Protein AF-A0A9P5J2T8-F1 (afdb_monomer_lite)

Foldseek 3Di:
DLCCLQPVLCVPPHPDHWFKAFPVPRATDDDDPDPVSNVQVSVQSSPQFQQFGLEPGITIPRRDPVLVVQLVVQNPDDLQRLLVVLVVVLVVLQQVLLVLLVVLLPLDWQLADLLGLVPRDDPVSSLVNLVSVVVNVVSLVQSVLSVCCNPCCNPVVSGGRSSRGDQFDPLLPDLALCCNVPPGHRRRCLSVLLSVLSVVQPPPPQDDPPPPPPPDDDDDDDDDDDPPRPPDDPPRPPPRPPVSVLSSQQSSLVVVLLVVLVVLLVQDFDPSRDHPDNDSDLPLSVQLSNCSSVLRVVLVVQCVPVDPPDPVNSVVNSVSSVVSNSVSSSSVVSSCVRSCVSHLLDPSDCFRPVCCVVQVGGRSRDDRPVVD

Structure (mmCIF, N/CA/C/O backbone):
data_AF-A0A9P5J2T8-F1
#
_entry.id   AF-A0A9P5J2T8-F1
#
loop_
_atom_site.group_PDB
_atom_site.id
_atom_site.type_symbol
_atom_site.label_atom_id
_atom_site.label_alt_id
_atom_site.label_comp_id
_atom_site.label_asym_id
_atom_site.label_entity_id
_atom_site.label_seq_id
_atom_site.pdbx_PDB_ins_code
_atom_site.Cartn_x
_atom_site.Cartn_y
_atom_site.Cartn_z
_atom_site.occupancy
_atom_site.B_iso_or_equiv
_atom_site.auth_seq_id
_atom_site.auth_comp_id
_atom_site.auth_asym_id
_atom_site.auth_atom_id
_atom_site.pdbx_PDB_model_num
ATOM 1 N N . MET A 1 1 ? -2.948 9.789 -12.455 1.00 76.44 1 MET A N 1
ATOM 2 C CA . MET A 1 1 ? -1.556 9.834 -11.940 1.00 76.44 1 MET A CA 1
ATOM 3 C C . MET A 1 1 ? -0.554 9.205 -12.901 1.00 76.44 1 MET A C 1
ATOM 5 O O . MET A 1 1 ? 0.308 9.929 -13.369 1.00 76.44 1 MET A O 1
ATOM 9 N N . ARG A 1 2 ? -0.666 7.916 -13.261 1.00 79.19 2 ARG A N 1
ATOM 10 C CA . ARG A 1 2 ? 0.282 7.257 -14.189 1.00 79.19 2 ARG A CA 1
ATOM 11 C C . ARG A 1 2 ? 0.385 7.918 -15.566 1.00 79.19 2 ARG A C 1
ATOM 13 O O . ARG A 1 2 ? 1.485 8.107 -16.058 1.00 79.19 2 ARG A O 1
ATOM 20 N N . THR A 1 3 ? -0.734 8.353 -16.140 1.00 78.94 3 THR A N 1
ATOM 21 C CA . THR A 1 3 ? -0.737 9.093 -17.413 1.00 78.94 3 THR A CA 1
ATOM 22 C C . THR A 1 3 ? 0.041 10.408 -17.324 1.00 78.94 3 THR A C 1
ATOM 24 O O . THR A 1 3 ? 0.785 10.740 -18.240 1.00 78.94 3 THR A O 1
ATOM 27 N N . ILE A 1 4 ? -0.085 11.129 -16.203 1.00 76.06 4 ILE A N 1
ATOM 28 C CA . ILE A 1 4 ? 0.647 12.381 -15.949 1.00 76.06 4 ILE A CA 1
ATOM 29 C C . ILE A 1 4 ? 2.146 12.086 -15.828 1.00 76.06 4 ILE A C 1
ATOM 31 O O . ILE A 1 4 ? 2.956 12.762 -16.451 1.00 76.06 4 ILE A O 1
ATOM 35 N N . ASP A 1 5 ? 2.500 11.042 -15.078 1.00 77.25 5 ASP A N 1
ATOM 36 C CA . ASP A 1 5 ? 3.880 10.593 -14.880 1.00 77.25 5 ASP A CA 1
ATOM 37 C C . ASP A 1 5 ? 4.572 10.183 -16.195 1.00 77.25 5 ASP A C 1
ATOM 39 O O . ASP A 1 5 ? 5.661 10.662 -16.505 1.00 77.25 5 ASP A O 1
ATOM 43 N N . ALA A 1 6 ? 3.917 9.330 -16.986 1.00 77.56 6 ALA A N 1
ATOM 44 C CA . ALA A 1 6 ? 4.476 8.773 -18.217 1.00 77.56 6 ALA A CA 1
ATOM 45 C C . ALA A 1 6 ? 4.446 9.741 -19.412 1.00 77.56 6 ALA A C 1
ATOM 47 O O . ALA A 1 6 ? 5.184 9.530 -20.370 1.00 77.56 6 ALA A O 1
ATOM 48 N N . SER A 1 7 ? 3.591 10.769 -19.375 1.00 77.44 7 SER A N 1
ATOM 49 C CA . SER A 1 7 ? 3.416 11.697 -20.501 1.00 77.44 7 SER A CA 1
ATOM 50 C C . SER A 1 7 ? 3.916 13.093 -20.149 1.00 77.44 7 SER A C 1
ATOM 52 O O . SER A 1 7 ? 4.888 13.566 -20.720 1.00 77.44 7 SER A O 1
ATOM 54 N N . PHE A 1 8 ? 3.281 13.757 -19.183 1.00 76.69 8 PHE A N 1
ATOM 55 C CA . PHE A 1 8 ? 3.529 15.173 -18.918 1.00 76.69 8 PHE A CA 1
ATOM 56 C C . PHE A 1 8 ? 4.887 15.414 -18.256 1.00 76.69 8 PHE A C 1
ATOM 58 O O . PHE A 1 8 ? 5.653 16.254 -18.717 1.00 76.69 8 PHE A O 1
ATOM 65 N N . VAL A 1 9 ? 5.217 14.656 -17.205 1.00 74.12 9 VAL A N 1
ATOM 66 C CA . VAL A 1 9 ? 6.496 14.848 -16.501 1.00 74.12 9 VAL A CA 1
ATOM 67 C C . VAL A 1 9 ? 7.671 14.522 -17.415 1.00 74.12 9 VAL A C 1
ATOM 69 O O . VAL A 1 9 ? 8.647 15.260 -17.428 1.00 74.12 9 VAL A O 1
ATOM 72 N N . THR A 1 10 ? 7.568 13.462 -18.218 1.00 75.56 10 THR A N 1
ATOM 73 C CA . THR A 1 10 ? 8.608 13.131 -19.199 1.00 75.56 10 THR A CA 1
ATOM 74 C C . THR A 1 10 ? 8.782 14.230 -20.247 1.00 75.56 10 THR A C 1
ATOM 76 O O . THR A 1 10 ? 9.911 14.504 -20.618 1.00 75.56 10 THR A O 1
ATOM 79 N N . LEU A 1 11 ? 7.714 14.910 -20.678 1.00 73.88 11 LEU A N 1
ATOM 80 C CA . LEU A 1 11 ? 7.823 16.016 -21.640 1.00 73.88 11 LEU A CA 1
ATOM 81 C C . LEU A 1 11 ? 8.456 17.285 -21.052 1.00 73.88 11 LEU A C 1
ATOM 83 O O . LEU A 1 11 ? 9.114 18.022 -21.777 1.00 73.88 11 LEU A O 1
ATOM 87 N N . VAL A 1 12 ? 8.221 17.569 -19.769 1.00 77.31 12 VAL A N 1
ATOM 88 C CA . VAL A 1 12 ? 8.623 18.844 -19.145 1.00 77.31 12 VAL A CA 1
ATOM 89 C C . VAL A 1 12 ? 9.949 18.741 -18.389 1.00 77.31 12 VAL A C 1
ATOM 91 O O . VAL A 1 12 ? 10.668 19.730 -18.284 1.00 77.31 12 VAL A O 1
ATOM 94 N N . ALA A 1 13 ? 10.270 17.571 -17.833 1.00 76.81 13 ALA A N 1
ATOM 95 C CA . ALA A 1 13 ? 11.376 17.407 -16.891 1.00 76.81 13 ALA A CA 1
ATOM 96 C C . ALA A 1 13 ? 12.500 16.478 -17.379 1.00 76.81 13 ALA A C 1
ATOM 98 O O . ALA A 1 13 ? 13.503 16.349 -16.677 1.00 76.81 13 ALA A O 1
ATOM 99 N N . GLU A 1 14 ? 12.355 15.808 -18.529 1.00 78.81 14 GLU A N 1
ATOM 100 C CA . GLU A 1 14 ? 13.352 14.852 -19.020 1.00 78.81 14 GLU A CA 1
ATOM 101 C C . GLU A 1 14 ? 13.681 15.038 -20.501 1.00 78.81 14 GLU A C 1
ATOM 103 O O . GLU A 1 14 ? 12.803 15.068 -21.354 1.00 78.81 14 GLU A O 1
ATOM 108 N N . ASP A 1 15 ? 14.977 15.057 -20.815 1.00 82.19 15 ASP A N 1
ATOM 109 C CA . ASP A 1 15 ? 15.457 15.159 -22.200 1.00 82.19 15 ASP A CA 1
ATOM 110 C C . ASP A 1 15 ? 15.392 13.818 -22.953 1.00 82.19 15 ASP A C 1
ATOM 112 O O . ASP A 1 15 ? 15.533 13.763 -24.175 1.00 82.19 15 ASP A O 1
ATOM 116 N N . VAL A 1 16 ? 15.237 12.703 -22.228 1.00 84.44 16 VAL A N 1
ATOM 117 C CA . VAL A 1 16 ? 15.304 11.348 -22.786 1.00 84.44 16 VAL A CA 1
ATOM 118 C C . VAL A 1 16 ? 14.171 10.498 -22.212 1.00 84.44 16 VAL A C 1
ATOM 120 O O . VAL A 1 16 ? 14.024 10.445 -20.989 1.00 84.44 16 VAL A O 1
ATOM 123 N N . PRO A 1 17 ? 13.387 9.794 -23.054 1.00 89.06 17 PRO A N 1
ATOM 124 C CA . PRO A 1 17 ? 12.368 8.881 -22.558 1.00 89.06 17 PRO A CA 1
ATOM 125 C C . PRO A 1 17 ? 13.016 7.707 -21.807 1.00 89.06 17 PRO A C 1
ATOM 127 O O . PRO A 1 17 ? 14.144 7.324 -22.141 1.00 89.06 17 PRO A O 1
ATOM 130 N N . PRO A 1 18 ? 12.301 7.089 -20.848 1.00 93.00 18 PRO A N 1
ATOM 131 C CA . PRO A 1 18 ? 12.752 5.860 -20.203 1.00 93.00 18 PRO A CA 1
ATOM 132 C C . PRO A 1 18 ? 13.166 4.793 -21.217 1.00 93.00 18 PRO A C 1
ATOM 134 O O . PRO A 1 18 ? 12.649 4.752 -22.327 1.00 93.00 18 PRO A O 1
ATOM 137 N N . ARG A 1 19 ? 14.097 3.907 -20.873 1.00 95.56 19 ARG A N 1
ATOM 138 C CA . ARG A 1 19 ? 14.532 2.849 -21.796 1.00 95.56 19 ARG A CA 1
ATOM 139 C C . ARG A 1 19 ? 14.423 1.476 -21.174 1.00 95.56 19 ARG A C 1
ATOM 141 O O . ARG A 1 19 ? 14.513 1.303 -19.959 1.00 95.56 19 ARG A O 1
ATOM 148 N N . TYR A 1 20 ? 14.257 0.478 -22.034 1.00 97.50 20 TYR A N 1
ATOM 149 C CA . TYR A 1 20 ? 14.403 -0.903 -21.615 1.00 97.50 20 TYR A CA 1
ATOM 150 C C . TYR A 1 20 ? 15.874 -1.259 -21.403 1.00 97.50 20 TYR A C 1
ATOM 152 O O . TYR A 1 20 ? 16.748 -0.825 -22.149 1.00 97.50 20 TYR A O 1
ATOM 160 N N . VAL A 1 21 ? 16.123 -2.110 -20.415 1.00 97.00 21 VAL A N 1
ATOM 161 C CA . VAL A 1 21 ? 17.409 -2.734 -20.112 1.00 97.00 21 VAL A CA 1
ATOM 162 C C . VAL A 1 21 ? 17.221 -4.243 -20.157 1.00 97.00 21 VAL A C 1
ATOM 164 O O . VAL A 1 21 ? 16.340 -4.781 -19.480 1.00 97.00 21 VAL A O 1
ATOM 167 N N . SER A 1 22 ? 18.048 -4.920 -20.950 1.00 96.06 22 SER A N 1
ATOM 168 C CA . SER A 1 22 ? 18.092 -6.379 -21.053 1.00 96.06 22 SER A CA 1
ATOM 169 C C . SER A 1 22 ? 18.393 -7.004 -19.694 1.00 96.06 22 SER A C 1
ATOM 171 O O . SER A 1 22 ? 19.336 -6.607 -19.013 1.00 96.06 22 SER A O 1
ATOM 173 N N . LEU A 1 23 ? 17.624 -8.010 -19.281 1.00 92.06 23 LEU A N 1
ATOM 174 C CA . LEU A 1 23 ? 17.927 -8.762 -18.061 1.00 92.06 23 LEU A CA 1
ATOM 175 C C . LEU A 1 23 ? 19.118 -9.710 -18.233 1.00 92.06 23 LEU A C 1
ATOM 177 O O . LEU A 1 23 ? 19.728 -10.073 -17.229 1.00 92.06 23 LEU A O 1
ATOM 181 N N . ALA A 1 24 ? 19.430 -10.107 -19.470 1.00 92.75 24 ALA A N 1
ATOM 182 C CA . ALA A 1 24 ? 20.525 -11.024 -19.774 1.00 92.75 24 ALA A CA 1
ATOM 183 C C . ALA A 1 24 ? 21.873 -10.299 -19.868 1.00 92.75 24 ALA A C 1
ATOM 185 O O . ALA A 1 24 ? 22.842 -10.731 -19.251 1.00 92.75 24 ALA A O 1
ATOM 186 N N . THR A 1 25 ? 21.925 -9.190 -20.610 1.00 95.69 25 THR A N 1
ATOM 187 C CA . THR A 1 25 ? 23.176 -8.456 -20.876 1.00 95.69 25 THR A CA 1
ATOM 188 C C . THR A 1 25 ? 23.342 -7.220 -19.998 1.00 95.69 25 THR A C 1
ATOM 190 O O . THR A 1 25 ? 24.437 -6.683 -19.892 1.00 95.69 25 THR A O 1
ATOM 193 N N . ASN A 1 26 ? 22.271 -6.768 -19.333 1.00 94.56 26 ASN A N 1
ATOM 194 C CA . ASN A 1 26 ? 22.224 -5.500 -18.600 1.00 94.56 26 ASN A CA 1
ATOM 195 C C . ASN A 1 26 ? 22.518 -4.262 -19.472 1.00 94.56 26 ASN A C 1
ATOM 197 O O . ASN A 1 26 ? 22.818 -3.186 -18.956 1.00 94.56 26 ASN A O 1
ATOM 201 N N . GLU A 1 27 ? 22.383 -4.400 -20.790 1.00 96.56 27 GLU A N 1
ATOM 202 C CA . GLU A 1 27 ? 22.542 -3.320 -21.758 1.00 96.56 27 GLU A CA 1
ATOM 203 C C . GLU A 1 27 ? 21.200 -2.660 -22.076 1.00 96.56 27 GLU A C 1
ATOM 205 O O . GLU A 1 27 ? 20.131 -3.273 -21.972 1.00 96.56 27 GLU A O 1
ATOM 210 N N . VAL A 1 28 ? 21.260 -1.396 -22.490 1.00 96.62 28 VAL A N 1
ATOM 211 C CA . VAL A 1 28 ? 20.090 -0.635 -22.933 1.00 96.62 28 VAL A CA 1
ATOM 212 C C . VAL A 1 28 ? 19.631 -1.154 -24.293 1.00 96.62 28 VAL A C 1
ATOM 214 O O . VAL A 1 28 ? 20.408 -1.189 -25.244 1.00 96.62 28 VAL A O 1
ATOM 217 N N . LEU A 1 29 ? 18.357 -1.525 -24.397 1.00 97.00 29 LEU A N 1
ATOM 218 C CA . LEU A 1 29 ? 17.762 -1.979 -25.651 1.00 97.00 29 LEU A CA 1
ATOM 219 C C . LEU A 1 29 ? 17.415 -0.784 -26.560 1.00 97.00 29 LEU A C 1
ATOM 221 O O . LEU A 1 29 ? 17.052 0.287 -26.058 1.00 97.00 29 LEU A O 1
ATOM 225 N N . PRO A 1 30 ? 17.480 -0.950 -27.896 1.00 96.69 30 PRO A N 1
ATOM 226 C CA . PRO A 1 30 ? 17.074 0.091 -28.831 1.00 96.69 30 PRO A CA 1
ATOM 227 C C . PRO A 1 30 ? 15.578 0.403 -28.704 1.00 96.69 30 PRO A C 1
ATOM 229 O O . PRO A 1 30 ? 14.765 -0.454 -28.348 1.00 96.69 30 PRO A O 1
ATOM 232 N N . MET A 1 31 ? 15.206 1.644 -29.029 1.00 95.69 31 MET A N 1
ATOM 233 C CA . MET A 1 31 ? 13.805 2.060 -29.017 1.00 95.69 31 MET A CA 1
ATOM 234 C C . MET A 1 31 ? 12.996 1.307 -30.083 1.00 95.69 31 MET A C 1
ATOM 236 O O . MET A 1 31 ? 13.502 1.075 -31.184 1.00 95.69 31 MET A O 1
ATOM 240 N N . PRO A 1 32 ? 11.721 0.976 -29.808 1.00 96.19 32 PRO A N 1
ATOM 241 C CA . PRO A 1 32 ? 10.864 0.342 -30.798 1.00 96.19 32 PRO A CA 1
ATOM 242 C C . PRO A 1 32 ? 10.694 1.202 -32.057 1.00 96.19 32 PRO A C 1
ATOM 244 O O . PRO A 1 32 ? 10.365 2.390 -31.987 1.00 96.19 32 PRO A O 1
ATOM 247 N N . THR A 1 33 ? 10.888 0.601 -33.230 1.00 97.00 33 THR A N 1
ATOM 248 C CA . THR A 1 33 ? 10.783 1.299 -34.521 1.00 97.00 33 THR A CA 1
ATOM 249 C C . THR A 1 33 ? 9.388 1.202 -35.134 1.00 97.00 33 THR A C 1
ATOM 251 O O . THR A 1 33 ? 8.961 2.141 -35.799 1.00 97.00 33 THR A O 1
ATOM 254 N N . THR A 1 34 ? 8.639 0.129 -34.864 1.00 97.31 34 THR A N 1
ATOM 255 C CA . THR A 1 34 ? 7.284 -0.074 -35.398 1.00 97.31 34 THR A CA 1
ATOM 256 C C . THR A 1 34 ? 6.210 0.575 -34.522 1.00 97.31 34 THR A C 1
ATOM 258 O O . THR A 1 34 ? 6.371 0.719 -33.309 1.00 97.31 34 THR A O 1
ATOM 261 N N . VAL A 1 35 ? 5.074 0.941 -35.126 1.00 95.94 35 VAL A N 1
ATOM 262 C CA . VAL A 1 35 ? 3.934 1.542 -34.407 1.00 95.94 35 VAL A CA 1
ATOM 263 C C . VAL A 1 35 ? 3.397 0.599 -33.328 1.00 95.94 35 VAL A C 1
ATOM 265 O O . VAL A 1 35 ? 3.217 1.018 -32.188 1.00 95.94 35 VAL A O 1
ATOM 268 N N . SER A 1 36 ? 3.202 -0.683 -33.649 1.00 96.25 36 SER A N 1
ATOM 269 C CA . SER A 1 36 ? 2.694 -1.678 -32.695 1.00 96.25 36 SER A CA 1
ATOM 270 C C . SER A 1 36 ? 3.617 -1.848 -31.488 1.00 96.25 36 SER A C 1
ATOM 272 O O . SER A 1 36 ? 3.152 -1.858 -30.349 1.00 96.25 36 SER A O 1
ATOM 274 N N . ALA A 1 37 ? 4.932 -1.902 -31.712 1.00 95.62 37 ALA A N 1
ATOM 275 C CA . ALA A 1 37 ? 5.898 -2.028 -30.631 1.00 95.62 37 ALA A CA 1
ATOM 276 C C . ALA A 1 37 ? 5.992 -0.744 -29.787 1.00 95.62 37 ALA A C 1
ATOM 278 O O . ALA A 1 37 ? 6.192 -0.831 -28.578 1.00 95.62 37 ALA A O 1
ATOM 279 N N . ARG A 1 38 ? 5.778 0.440 -30.381 1.00 94.88 38 ARG A N 1
ATOM 280 C CA . ARG A 1 38 ? 5.653 1.708 -29.638 1.00 94.88 38 ARG A CA 1
ATOM 281 C C . ARG A 1 38 ? 4.393 1.757 -28.780 1.00 94.88 38 ARG A C 1
ATOM 283 O O . ARG A 1 38 ? 4.471 2.192 -27.638 1.00 94.88 38 ARG A O 1
ATOM 290 N N . VAL A 1 39 ? 3.254 1.282 -29.288 1.00 94.19 39 VAL A N 1
ATOM 291 C CA . VAL A 1 39 ? 2.018 1.167 -28.494 1.00 94.19 39 VAL A CA 1
ATOM 292 C C . VAL A 1 39 ? 2.240 0.227 -27.312 1.00 94.19 39 VAL A C 1
ATOM 294 O O . VAL A 1 39 ? 1.936 0.590 -26.180 1.00 94.19 39 VAL A O 1
ATOM 297 N N . ALA A 1 40 ? 2.834 -0.944 -27.549 1.00 95.00 40 ALA A N 1
ATOM 298 C CA . ALA A 1 40 ? 3.099 -1.914 -26.493 1.00 95.00 40 ALA A CA 1
ATOM 299 C C . ALA A 1 40 ? 4.103 -1.388 -25.450 1.00 95.00 40 ALA A C 1
ATOM 301 O O . ALA A 1 40 ? 3.902 -1.577 -24.254 1.00 95.00 40 ALA A O 1
ATOM 302 N N . TYR A 1 41 ? 5.139 -0.671 -25.893 1.00 94.62 41 TYR A N 1
ATOM 303 C CA . TYR A 1 41 ? 6.073 0.052 -25.029 1.00 94.62 41 TYR A CA 1
ATOM 304 C C . TYR A 1 41 ? 5.354 1.087 -24.151 1.00 94.62 41 TYR A C 1
ATOM 306 O O . TYR A 1 41 ? 5.573 1.129 -22.943 1.00 94.62 41 TYR A O 1
ATOM 314 N N . SER A 1 42 ? 4.462 1.895 -24.733 1.00 92.62 42 SER A N 1
ATOM 315 C CA . SER A 1 42 ? 3.716 2.916 -23.993 1.00 92.62 42 SER A CA 1
ATOM 316 C C . SER A 1 42 ? 2.756 2.292 -22.986 1.00 92.62 42 SER A C 1
ATOM 318 O O . SER A 1 42 ? 2.646 2.782 -21.866 1.00 92.62 42 SER A O 1
ATOM 320 N N . LEU A 1 43 ? 2.086 1.198 -23.356 1.00 93.06 43 LEU A N 1
ATOM 321 C CA . LEU A 1 43 ? 1.209 0.462 -22.447 1.00 93.06 43 LEU A CA 1
ATOM 322 C C . LEU A 1 43 ? 1.992 -0.128 -21.274 1.00 93.06 43 LEU A C 1
ATOM 324 O O . LEU A 1 43 ? 1.583 0.074 -20.137 1.00 93.06 43 LEU A O 1
ATOM 328 N N . ASP A 1 44 ? 3.131 -0.774 -21.526 1.00 94.25 44 ASP A N 1
ATOM 329 C CA . ASP A 1 44 ? 4.007 -1.291 -20.468 1.00 94.25 44 ASP A CA 1
ATOM 330 C C . ASP A 1 44 ? 4.552 -0.158 -19.581 1.00 94.25 44 ASP A C 1
ATOM 332 O O . ASP A 1 44 ? 4.605 -0.286 -18.362 1.00 94.25 44 ASP A O 1
ATOM 336 N N . LEU A 1 45 ? 4.885 1.008 -20.146 1.00 92.50 45 LEU A N 1
ATOM 337 C CA . LEU A 1 45 ? 5.321 2.168 -19.361 1.00 92.50 45 LEU A CA 1
ATOM 338 C C . LEU A 1 45 ? 4.191 2.748 -18.494 1.00 92.50 45 LEU A C 1
ATOM 340 O O . LEU A 1 45 ? 4.428 3.186 -17.368 1.00 92.50 45 LEU A O 1
ATOM 344 N N . LEU A 1 46 ? 2.957 2.765 -19.000 1.00 90.81 46 LEU A N 1
ATOM 345 C CA . LEU A 1 46 ? 1.794 3.282 -18.273 1.00 90.81 46 LEU A CA 1
ATOM 346 C C . LEU A 1 46 ? 1.398 2.383 -17.098 1.00 90.81 46 LEU A C 1
ATOM 348 O O . LEU A 1 46 ? 0.893 2.872 -16.084 1.00 90.81 46 LEU A O 1
ATOM 352 N N . THR A 1 47 ? 1.636 1.082 -17.223 1.00 89.94 47 THR A N 1
ATOM 353 C CA . THR A 1 47 ? 1.203 0.057 -16.265 1.00 89.94 47 THR A CA 1
ATOM 354 C C . THR A 1 47 ? 2.347 -0.505 -15.422 1.00 89.94 47 THR A C 1
ATOM 356 O O . THR A 1 47 ? 2.087 -1.193 -14.433 1.00 89.94 47 THR A O 1
ATOM 359 N N . THR A 1 48 ? 3.608 -0.196 -15.752 1.00 90.44 48 THR A N 1
ATOM 360 C CA . THR A 1 48 ? 4.767 -0.696 -15.010 1.00 90.44 48 THR A CA 1
ATOM 361 C C . THR A 1 48 ? 4.709 -0.276 -13.547 1.00 90.44 48 THR A C 1
ATOM 363 O O . THR A 1 48 ? 4.707 0.908 -13.176 1.00 90.44 48 THR A O 1
ATOM 366 N N . MET A 1 49 ? 4.740 -1.274 -12.672 1.00 82.50 49 MET A N 1
ATOM 367 C CA . MET A 1 49 ? 4.908 -1.059 -11.247 1.00 82.50 49 MET A CA 1
ATOM 368 C C . MET A 1 49 ? 6.397 -1.135 -10.916 1.00 82.50 49 MET A C 1
ATOM 370 O O . MET A 1 49 ? 7.042 -2.165 -11.082 1.00 82.50 49 MET A O 1
ATOM 374 N N . ARG A 1 50 ? 6.957 -0.023 -10.421 1.00 88.75 50 ARG A N 1
ATOM 375 C CA . ARG A 1 50 ? 8.347 0.069 -9.925 1.00 88.75 50 ARG A CA 1
ATOM 376 C C . ARG A 1 50 ? 9.438 -0.191 -10.982 1.00 88.75 50 ARG A C 1
ATOM 378 O O . ARG A 1 50 ? 10.552 -0.558 -10.617 1.00 88.75 50 ARG A O 1
ATOM 385 N N . GLY A 1 51 ? 9.136 0.033 -12.261 1.00 92.00 51 GLY A N 1
ATOM 386 C CA . GLY A 1 51 ? 10.088 -0.151 -13.364 1.00 92.00 51 GLY A CA 1
ATOM 387 C C . GLY A 1 51 ? 10.183 -1.587 -13.867 1.00 92.00 51 GLY A C 1
ATOM 388 O O . GLY A 1 51 ? 11.015 -1.907 -14.708 1.00 92.00 51 GLY A O 1
ATOM 389 N N . ILE A 1 52 ? 9.301 -2.469 -13.418 1.00 93.94 52 ILE A N 1
ATOM 390 C CA . ILE A 1 52 ? 9.263 -3.835 -13.917 1.00 93.94 52 ILE A CA 1
ATOM 391 C C . ILE A 1 52 ? 8.424 -3.910 -15.188 1.00 93.94 52 ILE A C 1
ATOM 393 O O . ILE A 1 52 ? 7.290 -3.436 -15.206 1.00 93.94 52 ILE A O 1
ATOM 397 N N . SER A 1 53 ? 8.989 -4.502 -16.235 1.00 94.88 53 SER A N 1
ATOM 398 C CA . SER A 1 53 ? 8.301 -4.706 -17.507 1.00 94.88 53 SER A CA 1
ATOM 399 C C . SER A 1 53 ? 7.430 -5.965 -17.474 1.00 94.88 53 SER A C 1
ATOM 401 O O . SER A 1 53 ? 7.744 -6.938 -16.777 1.00 94.88 53 SER A O 1
ATOM 403 N N . TRP A 1 54 ? 6.353 -5.971 -18.258 1.00 91.56 54 TRP A N 1
ATOM 404 C CA . TRP A 1 54 ? 5.582 -7.181 -18.563 1.00 91.56 54 TRP A CA 1
ATOM 405 C C . TRP A 1 54 ? 6.403 -8.243 -19.298 1.00 91.56 54 TRP A C 1
ATOM 407 O O . TRP A 1 54 ? 6.161 -9.441 -19.135 1.00 91.56 54 TRP A O 1
ATOM 417 N N . TYR A 1 55 ? 7.385 -7.802 -20.082 1.00 93.88 55 TYR A N 1
ATOM 418 C CA . TYR A 1 55 ? 8.259 -8.673 -20.848 1.00 93.88 55 TYR A CA 1
ATOM 419 C C . TYR A 1 55 ? 9.282 -9.356 -19.938 1.00 93.88 55 TYR A C 1
ATOM 421 O O . TYR A 1 55 ? 9.908 -8.740 -19.075 1.00 93.88 55 TYR A O 1
ATOM 429 N N . SER A 1 56 ? 9.476 -10.657 -20.147 1.00 93.44 56 SER A N 1
ATOM 430 C CA . SER A 1 56 ? 10.313 -11.492 -19.283 1.00 93.44 56 SER A CA 1
ATOM 431 C C . SER A 1 56 ? 11.813 -11.244 -19.428 1.00 93.44 56 SER A C 1
ATOM 433 O O . SER A 1 56 ? 12.571 -11.650 -18.552 1.00 93.44 56 SER A O 1
ATOM 435 N N . ASP A 1 57 ? 12.244 -10.626 -20.523 1.00 95.31 57 ASP A N 1
ATOM 436 C CA . ASP A 1 57 ? 13.640 -10.463 -20.936 1.00 95.31 57 ASP A CA 1
ATOM 437 C C . ASP A 1 57 ? 14.214 -9.071 -20.633 1.00 95.31 57 ASP A C 1
ATOM 439 O O . ASP A 1 57 ? 15.405 -8.839 -20.838 1.00 95.31 57 ASP A O 1
ATOM 443 N N . ARG A 1 58 ? 13.398 -8.136 -20.135 1.00 95.56 58 ARG A N 1
ATOM 444 C CA . ARG A 1 58 ? 13.793 -6.736 -19.935 1.00 95.56 58 ARG A CA 1
ATOM 445 C C . ARG A 1 58 ? 13.161 -6.114 -18.694 1.00 95.56 58 ARG A C 1
ATOM 447 O O . ARG A 1 58 ? 12.262 -6.661 -18.064 1.00 95.56 58 ARG A O 1
ATOM 454 N N . ARG A 1 59 ? 13.657 -4.938 -18.336 1.00 96.00 59 ARG A N 1
ATOM 455 C CA . ARG A 1 59 ? 13.125 -4.057 -17.288 1.00 96.00 59 ARG A CA 1
ATOM 456 C C . ARG A 1 59 ? 13.306 -2.606 -17.702 1.00 96.00 59 ARG A C 1
ATOM 458 O O . ARG A 1 59 ? 14.028 -2.340 -18.654 1.00 96.00 59 ARG A O 1
ATOM 465 N N . TRP A 1 60 ? 12.708 -1.670 -16.984 1.00 96.31 60 TRP A N 1
ATOM 466 C CA . TRP A 1 60 ? 12.978 -0.253 -17.193 1.00 96.31 60 TRP A CA 1
ATOM 467 C C . TRP A 1 60 ? 14.313 0.151 -16.551 1.00 96.31 60 TRP A C 1
ATOM 469 O O . TRP A 1 60 ? 14.677 -0.345 -15.480 1.00 96.31 60 TRP A O 1
ATOM 479 N N . ASP A 1 61 ? 15.042 1.062 -17.182 1.00 94.69 61 ASP A N 1
ATOM 480 C CA . ASP A 1 61 ? 16.306 1.639 -16.699 1.00 94.69 61 ASP A CA 1
ATOM 481 C C . ASP A 1 61 ? 16.203 2.283 -15.307 1.00 94.69 61 ASP A C 1
ATOM 483 O O . ASP A 1 61 ? 17.152 2.250 -14.527 1.00 94.69 61 ASP A O 1
ATOM 487 N N . PHE A 1 62 ? 15.023 2.773 -14.942 1.00 92.81 62 PHE A N 1
ATOM 488 C CA . PHE A 1 62 ? 14.737 3.331 -13.623 1.00 92.81 62 PHE A CA 1
ATOM 489 C C . PHE A 1 62 ? 14.334 2.293 -12.557 1.00 92.81 62 PHE A C 1
ATOM 491 O O . PHE A 1 62 ? 13.915 2.677 -11.460 1.00 92.81 62 PHE A O 1
ATOM 498 N N . THR A 1 63 ? 14.417 0.987 -12.841 1.00 93.75 63 THR A N 1
ATOM 499 C CA . THR A 1 63 ? 14.111 -0.065 -11.852 1.00 93.75 63 THR A CA 1
ATOM 500 C C . THR A 1 63 ? 15.076 0.019 -10.665 1.00 93.75 63 THR A C 1
ATOM 502 O O . THR A 1 63 ? 16.278 -0.182 -10.858 1.00 93.75 63 THR A O 1
ATOM 505 N N . PRO A 1 64 ? 14.597 0.231 -9.423 1.00 91.00 64 PRO A N 1
ATOM 506 C CA . PRO A 1 64 ? 15.472 0.307 -8.257 1.00 91.00 64 PRO A CA 1
ATOM 507 C C . PRO A 1 64 ? 16.243 -0.995 -8.023 1.00 91.00 64 PRO A C 1
ATOM 509 O O . PRO A 1 64 ? 15.673 -2.079 -8.130 1.00 91.00 64 PRO A O 1
ATOM 512 N N . SER A 1 65 ? 17.502 -0.919 -7.588 1.00 90.00 65 SER A N 1
ATOM 513 C CA . SER A 1 65 ? 18.321 -2.117 -7.332 1.00 90.00 65 SER A CA 1
ATOM 514 C C . SER A 1 65 ? 17.707 -3.078 -6.309 1.00 90.00 65 SER A C 1
ATOM 516 O O . SER A 1 65 ? 17.821 -4.293 -6.454 1.00 90.00 65 SER A O 1
ATOM 518 N N . SER A 1 66 ? 16.982 -2.550 -5.316 1.00 88.75 66 SER A N 1
ATOM 519 C CA . SER A 1 66 ? 16.235 -3.368 -4.352 1.00 88.75 66 SER A CA 1
ATOM 520 C C . SER A 1 66 ? 15.132 -4.197 -5.010 1.00 88.75 66 SER A C 1
ATOM 522 O O . SER A 1 66 ? 14.864 -5.310 -4.579 1.00 88.75 66 SER A O 1
ATOM 524 N N . VAL A 1 67 ? 14.516 -3.687 -6.078 1.00 91.12 67 VAL A N 1
ATOM 525 C CA . VAL A 1 67 ? 13.524 -4.424 -6.865 1.00 91.12 67 VAL A CA 1
ATOM 526 C C . VAL A 1 67 ? 14.195 -5.537 -7.657 1.00 91.12 67 VAL A C 1
ATOM 528 O O . VAL A 1 67 ? 13.708 -6.661 -7.628 1.00 91.12 67 VAL A O 1
ATOM 531 N N . ILE A 1 68 ? 15.334 -5.260 -8.299 1.00 92.56 68 ILE A N 1
ATOM 532 C CA . ILE A 1 68 ? 16.100 -6.273 -9.046 1.00 92.56 68 ILE A CA 1
ATOM 533 C C . ILE A 1 68 ? 16.464 -7.451 -8.134 1.00 92.56 68 ILE A C 1
ATOM 535 O O . ILE A 1 68 ? 16.304 -8.606 -8.525 1.00 92.56 68 ILE A O 1
ATOM 539 N N . ALA A 1 69 ? 16.913 -7.164 -6.907 1.00 91.62 69 ALA A N 1
ATOM 540 C CA . ALA A 1 69 ? 17.255 -8.189 -5.926 1.00 91.62 69 ALA A CA 1
ATOM 541 C C . ALA A 1 69 ? 16.050 -9.084 -5.580 1.00 91.62 69 ALA A C 1
ATOM 543 O O . ALA A 1 69 ? 16.195 -10.302 -5.494 1.00 91.62 69 ALA A O 1
ATOM 544 N N . LEU A 1 70 ? 14.847 -8.505 -5.469 1.00 91.94 70 LEU A N 1
ATOM 545 C CA . LEU A 1 70 ? 13.606 -9.254 -5.230 1.00 91.94 70 LEU A CA 1
ATOM 546 C C . LEU A 1 70 ? 13.184 -10.129 -6.425 1.00 91.94 70 LEU A C 1
ATOM 548 O O . LEU A 1 70 ? 12.483 -11.119 -6.233 1.00 91.94 70 LEU A O 1
ATOM 552 N N . GLN A 1 71 ? 13.614 -9.809 -7.650 1.00 92.50 71 GLN A N 1
ATOM 553 C CA . GLN A 1 71 ? 13.305 -10.617 -8.837 1.00 92.50 71 GLN A CA 1
ATOM 554 C C . GLN A 1 71 ? 14.123 -11.910 -8.912 1.00 92.50 71 GLN A C 1
ATOM 556 O O . GLN A 1 71 ? 13.655 -12.891 -9.487 1.00 92.50 71 GLN A O 1
ATOM 561 N N . ALA A 1 72 ? 15.340 -11.924 -8.362 1.00 91.12 72 ALA A N 1
ATOM 562 C CA . ALA A 1 72 ? 16.277 -13.040 -8.494 1.00 91.12 72 ALA A CA 1
ATOM 563 C C . ALA A 1 72 ? 15.692 -14.417 -8.104 1.00 91.12 72 ALA A C 1
ATOM 565 O O . ALA A 1 72 ? 15.815 -15.343 -8.910 1.00 91.12 72 ALA A O 1
ATOM 566 N N . PRO A 1 73 ? 15.022 -14.592 -6.943 1.00 93.62 73 PRO A N 1
ATOM 567 C CA . PRO A 1 73 ? 14.404 -15.876 -6.608 1.00 93.62 73 PRO A CA 1
ATOM 568 C C . PRO A 1 73 ? 13.218 -16.219 -7.521 1.00 93.62 73 PRO A C 1
ATOM 570 O O . PRO A 1 73 ? 13.029 -17.383 -7.866 1.00 93.62 73 PRO A O 1
ATOM 573 N N . LEU A 1 74 ? 12.446 -15.219 -7.957 1.00 93.31 74 LEU A N 1
ATOM 574 C CA . LEU A 1 74 ? 11.251 -15.406 -8.786 1.00 93.31 74 LEU A CA 1
ATOM 575 C C . LEU A 1 74 ? 11.588 -15.844 -10.219 1.00 93.31 74 LEU A C 1
ATOM 577 O O . LEU A 1 74 ? 10.814 -16.580 -10.821 1.00 93.31 74 LEU A O 1
ATOM 581 N N . ARG A 1 75 ? 12.759 -15.463 -10.753 1.00 92.31 75 ARG A N 1
ATOM 582 C CA . ARG A 1 75 ? 13.219 -15.878 -12.098 1.00 92.31 75 ARG A CA 1
ATOM 583 C C . ARG A 1 75 ? 13.423 -17.385 -12.229 1.00 92.31 75 ARG A C 1
ATOM 585 O O . ARG A 1 75 ? 13.387 -17.913 -13.333 1.00 92.31 75 ARG A O 1
ATOM 592 N N . LYS A 1 76 ? 13.667 -18.069 -11.110 1.00 94.38 76 LYS A N 1
ATOM 593 C CA . LYS A 1 76 ? 13.869 -19.523 -11.071 1.00 94.38 76 LYS A CA 1
ATOM 594 C C . LYS A 1 76 ? 12.556 -20.297 -10.938 1.00 94.38 76 LYS A C 1
ATOM 596 O O . LYS A 1 76 ? 12.573 -21.521 -11.014 1.00 94.38 76 LYS A O 1
ATOM 601 N N . MET A 1 77 ? 11.433 -19.613 -10.707 1.00 96.44 77 MET A N 1
ATOM 602 C CA . MET A 1 77 ? 10.140 -20.261 -10.503 1.00 96.44 77 MET A CA 1
ATOM 603 C C . MET A 1 77 ? 9.409 -20.452 -11.828 1.00 96.44 77 MET A C 1
ATOM 605 O O . MET A 1 77 ? 9.205 -19.504 -12.585 1.00 96.44 77 MET A O 1
ATOM 609 N N . SER A 1 78 ? 8.929 -21.671 -12.071 1.00 96.56 78 SER A N 1
ATOM 610 C CA . SER A 1 78 ? 7.929 -21.898 -13.116 1.00 96.56 78 SER A CA 1
ATOM 611 C C . SER A 1 78 ? 6.599 -21.236 -12.743 1.00 96.56 78 SER A C 1
ATOM 613 O O . SER A 1 78 ? 6.277 -21.054 -11.565 1.00 96.56 78 SER A O 1
ATOM 615 N N . ARG A 1 79 ? 5.769 -20.936 -13.748 1.00 96.38 79 ARG A N 1
ATOM 616 C CA . ARG A 1 79 ? 4.435 -20.354 -13.534 1.00 96.38 79 ARG A CA 1
ATOM 617 C C . ARG A 1 79 ? 3.550 -21.229 -12.640 1.00 96.38 79 ARG A C 1
ATOM 619 O O . ARG A 1 79 ? 2.886 -20.709 -11.754 1.00 96.38 79 ARG A O 1
ATOM 626 N N . ALA A 1 80 ? 3.592 -22.552 -12.807 1.00 97.44 80 ALA A N 1
ATOM 627 C CA . ALA A 1 80 ? 2.812 -23.483 -11.988 1.00 97.44 80 ALA A CA 1
ATOM 628 C C . ALA A 1 80 ? 3.280 -23.523 -10.521 1.00 97.44 80 ALA A C 1
ATOM 630 O O . ALA A 1 80 ? 2.462 -23.620 -9.607 1.00 97.44 80 ALA A O 1
ATOM 631 N N . GLN A 1 81 ? 4.592 -23.437 -10.269 1.00 97.75 81 GLN A N 1
ATOM 632 C CA . GLN A 1 81 ? 5.117 -23.300 -8.904 1.00 97.75 81 GLN A CA 1
ATOM 633 C C . GLN A 1 81 ? 4.697 -21.966 -8.284 1.00 97.75 81 GLN A C 1
ATOM 635 O O . GLN A 1 81 ? 4.252 -21.946 -7.139 1.00 97.75 81 GLN A O 1
ATOM 640 N N . PHE A 1 82 ? 4.783 -20.876 -9.051 1.00 97.00 82 PHE A N 1
ATOM 641 C CA . PHE A 1 82 ? 4.335 -19.560 -8.609 1.00 97.00 82 PHE A CA 1
ATOM 642 C C . PHE A 1 82 ? 2.839 -19.561 -8.270 1.00 97.00 82 PHE A C 1
ATOM 644 O O . PHE A 1 82 ? 2.471 -19.156 -7.173 1.00 97.00 82 PHE A O 1
ATOM 651 N N . ALA A 1 83 ? 1.986 -20.089 -9.154 1.00 98.00 83 ALA A N 1
ATOM 652 C CA . ALA A 1 83 ? 0.540 -20.163 -8.949 1.00 98.00 83 ALA A CA 1
ATOM 653 C C . ALA A 1 83 ? 0.172 -20.960 -7.689 1.00 98.00 83 ALA A C 1
ATOM 655 O O . ALA A 1 83 ? -0.600 -20.476 -6.866 1.00 98.00 83 ALA A O 1
ATOM 656 N N . ARG A 1 84 ? 0.772 -22.145 -7.488 1.00 98.06 84 ARG A N 1
ATOM 657 C CA . ARG A 1 84 ? 0.557 -22.948 -6.270 1.00 98.06 84 ARG A CA 1
ATOM 658 C C . ARG A 1 84 ? 0.998 -22.213 -5.007 1.00 98.06 84 ARG A C 1
ATOM 660 O O . ARG A 1 84 ? 0.289 -22.247 -4.008 1.00 98.06 84 ARG A O 1
ATOM 667 N N . SER A 1 85 ? 2.145 -21.534 -5.066 1.00 97.50 85 SER A N 1
ATOM 668 C CA . SER A 1 85 ? 2.645 -20.720 -3.956 1.00 97.50 85 SER A CA 1
ATOM 669 C C . SER A 1 85 ? 1.681 -19.578 -3.626 1.00 97.50 85 SER A C 1
ATOM 671 O O . SER A 1 85 ? 1.286 -19.432 -2.473 1.00 97.50 85 SER A O 1
ATOM 673 N N . MET A 1 86 ? 1.234 -18.812 -4.629 1.00 97.75 86 MET A N 1
ATOM 674 C CA . MET A 1 86 ? 0.287 -17.712 -4.421 1.00 97.75 86 MET A CA 1
ATOM 675 C C . MET A 1 86 ? -1.058 -18.206 -3.883 1.00 97.75 86 MET A C 1
ATOM 677 O O . MET A 1 86 ? -1.585 -17.590 -2.968 1.00 97.75 86 MET A O 1
ATOM 681 N N . ALA A 1 87 ? -1.584 -19.332 -4.376 1.00 97.75 87 ALA A N 1
ATOM 682 C CA . ALA A 1 87 ? -2.826 -19.911 -3.862 1.00 97.75 87 ALA A CA 1
ATOM 683 C C . ALA A 1 87 ? -2.709 -20.302 -2.378 1.00 97.75 87 ALA A C 1
ATOM 685 O O . ALA A 1 87 ? -3.557 -19.926 -1.573 1.00 97.75 87 ALA A O 1
ATOM 686 N N . GLY A 1 88 ? -1.628 -20.996 -1.999 1.00 97.88 88 GLY A N 1
ATOM 687 C CA . GLY A 1 88 ? -1.378 -21.361 -0.603 1.00 97.88 88 GLY A CA 1
ATOM 688 C C . GLY A 1 88 ? -1.221 -20.137 0.304 1.00 97.88 88 GLY A C 1
ATOM 689 O O . GLY A 1 88 ? -1.837 -20.068 1.364 1.00 97.88 88 GLY A O 1
ATOM 690 N N . TRP A 1 89 ? -0.453 -19.134 -0.132 1.00 97.38 89 TRP A N 1
ATOM 691 C CA . TRP A 1 89 ? -0.303 -17.885 0.616 1.00 97.38 89 TRP A CA 1
ATOM 692 C C . TRP A 1 89 ? -1.603 -17.094 0.716 1.00 97.38 89 TRP A C 1
ATOM 694 O O . TRP A 1 89 ? -1.866 -16.518 1.768 1.00 97.38 89 TRP A O 1
ATOM 704 N N . TRP A 1 90 ? -2.415 -17.067 -0.340 1.00 97.31 90 TRP A N 1
ATOM 705 C CA . TRP A 1 90 ? -3.695 -16.370 -0.332 1.00 97.31 90 TRP A CA 1
ATOM 706 C C . TRP A 1 90 ? -4.637 -16.958 0.715 1.00 97.31 90 TRP A C 1
ATOM 708 O O . TRP A 1 90 ? -5.157 -16.200 1.524 1.00 97.31 90 TRP A O 1
ATOM 718 N N . ILE A 1 91 ? -4.778 -18.289 0.769 1.00 96.69 91 ILE A N 1
ATOM 719 C CA . ILE A 1 91 ? -5.601 -18.970 1.783 1.00 96.69 91 ILE A CA 1
ATOM 720 C C . ILE A 1 91 ? -5.128 -18.598 3.193 1.00 96.69 91 ILE A C 1
ATOM 722 O O . ILE A 1 91 ? -5.931 -18.184 4.026 1.00 96.69 91 ILE A O 1
ATOM 726 N N . THR A 1 92 ? -3.820 -18.685 3.451 1.00 96.38 92 THR A N 1
ATOM 727 C CA . THR A 1 92 ? -3.247 -18.330 4.757 1.00 96.38 92 THR A CA 1
ATOM 728 C C . THR A 1 92 ? -3.543 -16.879 5.131 1.00 96.38 92 THR A C 1
ATOM 730 O O . THR A 1 92 ? -4.019 -16.611 6.232 1.00 96.38 92 THR A O 1
ATOM 733 N N . TRP A 1 93 ? -3.292 -15.930 4.225 1.00 95.88 93 TRP A N 1
ATOM 734 C CA . TRP A 1 93 ? -3.531 -14.513 4.496 1.00 95.88 93 TRP A CA 1
ATOM 735 C C . TRP A 1 93 ? -5.012 -14.181 4.627 1.00 95.88 93 TRP A C 1
ATOM 737 O O . TRP A 1 93 ? -5.355 -13.362 5.470 1.00 95.88 93 TRP A O 1
ATOM 747 N N . TYR A 1 94 ? -5.882 -14.834 3.860 1.00 96.12 94 TYR A N 1
ATOM 748 C CA . TYR A 1 94 ? -7.329 -14.673 3.964 1.00 96.12 94 TYR A CA 1
ATOM 749 C C . TYR A 1 94 ? -7.829 -15.045 5.362 1.00 96.12 94 TYR A C 1
ATOM 751 O O . TYR A 1 94 ? -8.523 -14.258 5.996 1.00 96.12 94 TYR A O 1
ATOM 759 N N . LEU A 1 95 ? -7.407 -16.202 5.884 1.00 95.88 95 LEU A N 1
ATOM 760 C CA . LEU A 1 95 ? -7.770 -16.642 7.234 1.00 95.88 95 LEU A CA 1
ATOM 761 C C . LEU A 1 95 ? -7.201 -15.717 8.319 1.00 95.88 95 LEU A C 1
ATOM 763 O O . LEU A 1 95 ? -7.870 -15.442 9.309 1.00 95.88 95 LEU A O 1
ATOM 767 N N . ILE A 1 96 ? -5.981 -15.201 8.137 1.00 94.75 96 ILE A N 1
ATOM 768 C CA . ILE A 1 96 ? -5.407 -14.217 9.066 1.00 94.75 96 ILE A CA 1
ATOM 769 C C . ILE A 1 96 ? -6.221 -12.919 9.047 1.00 94.75 96 ILE A C 1
ATOM 771 O O . ILE A 1 96 ? -6.521 -12.384 10.113 1.00 94.75 96 ILE A O 1
ATOM 775 N N . VAL A 1 97 ? -6.585 -12.414 7.864 1.00 95.25 97 VAL A N 1
ATOM 776 C CA . VAL A 1 97 ? -7.434 -11.221 7.736 1.00 95.25 97 VAL A CA 1
ATOM 777 C C . VAL A 1 97 ? -8.780 -11.462 8.408 1.00 95.25 97 VAL A C 1
ATOM 779 O O . VAL A 1 97 ? -9.208 -10.600 9.159 1.00 95.25 97 VAL A O 1
ATOM 782 N N . ASP A 1 98 ? -9.395 -12.632 8.231 1.00 95.25 98 ASP A N 1
ATOM 783 C CA . ASP A 1 98 ? -10.668 -12.990 8.869 1.00 95.25 98 ASP A CA 1
ATOM 784 C C . ASP A 1 98 ? -10.604 -12.927 10.403 1.00 95.25 98 ASP A C 1
ATOM 786 O O . ASP A 1 98 ? -11.455 -12.317 11.061 1.00 95.25 98 ASP A O 1
ATOM 790 N N . VAL A 1 99 ? -9.539 -13.494 10.979 1.00 93.50 99 VAL A N 1
ATOM 791 C CA . VAL A 1 99 ? -9.290 -13.441 12.423 1.00 93.50 99 VAL A CA 1
ATOM 792 C C . VAL A 1 99 ? -9.109 -12.002 12.889 1.00 93.50 99 VAL A C 1
ATOM 794 O O . VAL A 1 99 ? -9.777 -11.565 13.826 1.00 93.50 99 VAL A O 1
ATOM 797 N N . VAL A 1 100 ? -8.217 -11.250 12.241 1.00 92.75 100 VAL A N 1
ATOM 798 C CA . VAL A 1 100 ? -7.912 -9.877 12.654 1.00 92.75 100 VAL A CA 1
ATOM 799 C C . VAL A 1 100 ? -9.131 -8.971 12.470 1.00 92.75 100 VAL A C 1
ATOM 801 O O . VAL A 1 100 ? -9.420 -8.195 13.370 1.00 92.75 100 VAL A O 1
ATOM 804 N N . ASP A 1 101 ? -9.877 -9.092 11.370 1.00 93.19 101 ASP A N 1
ATOM 805 C CA . ASP A 1 101 ? -11.094 -8.315 11.097 1.00 93.19 101 ASP A CA 1
ATOM 806 C C . ASP A 1 101 ? -12.151 -8.540 12.177 1.00 93.19 101 ASP A C 1
ATOM 808 O O . ASP A 1 101 ? -12.732 -7.600 12.716 1.00 93.19 101 ASP A O 1
ATOM 812 N N . THR A 1 102 ? -12.364 -9.803 12.543 1.00 91.06 102 THR A N 1
ATOM 813 C CA . THR A 1 102 ? -13.304 -10.182 13.599 1.00 91.06 102 THR A CA 1
ATOM 814 C C . THR A 1 102 ? -12.886 -9.614 14.956 1.00 91.06 102 THR A C 1
ATOM 816 O O . THR A 1 102 ? -13.728 -9.077 15.671 1.00 91.06 102 THR A O 1
ATOM 819 N N . LEU A 1 103 ? -11.593 -9.661 15.298 1.00 89.00 103 LEU A N 1
ATOM 820 C CA . LEU A 1 103 ? -11.076 -9.084 16.545 1.00 89.00 103 LEU A CA 1
ATOM 821 C C . LEU A 1 103 ? -11.171 -7.552 16.567 1.00 89.00 103 LEU A C 1
ATOM 823 O O . LEU A 1 103 ? -11.584 -6.980 17.570 1.00 89.00 103 LEU A O 1
ATOM 827 N N . VAL A 1 104 ? -10.808 -6.894 15.462 1.00 89.38 104 VAL A N 1
ATOM 828 C CA . VAL A 1 104 ? -10.874 -5.434 15.285 1.00 89.38 104 VAL A CA 1
ATOM 829 C C . VAL A 1 104 ? -12.300 -4.932 15.497 1.00 89.38 104 VAL A C 1
ATOM 831 O O . VAL A 1 104 ? -12.521 -3.986 16.254 1.00 89.38 104 VAL A O 1
ATOM 834 N N . LYS A 1 105 ? -13.275 -5.583 14.858 1.00 89.19 105 LYS A N 1
ATOM 835 C CA . LYS A 1 105 ? -14.684 -5.175 14.899 1.00 89.19 105 LYS A CA 1
ATOM 836 C C . LYS A 1 105 ? -15.401 -5.570 16.189 1.00 89.19 105 LYS A C 1
ATOM 838 O O . LYS A 1 105 ? -16.452 -5.016 16.487 1.00 89.19 105 LYS A O 1
ATOM 843 N N . ALA A 1 106 ? -14.828 -6.480 16.976 1.00 89.00 106 ALA A N 1
ATOM 844 C CA . ALA A 1 106 ? -15.321 -6.802 18.314 1.00 89.00 106 ALA A CA 1
ATOM 845 C C . ALA A 1 106 ? -14.980 -5.725 19.363 1.00 89.00 106 ALA A C 1
ATOM 847 O O . ALA A 1 106 ? -15.498 -5.783 20.477 1.00 89.00 106 ALA A O 1
ATOM 848 N N . ILE A 1 107 ? -14.115 -4.753 19.042 1.00 89.69 107 ILE A N 1
ATOM 849 C CA . ILE A 1 107 ? -13.789 -3.649 19.954 1.00 89.69 107 ILE A CA 1
ATOM 850 C C . ILE A 1 107 ? -15.023 -2.739 20.083 1.00 89.69 107 ILE A C 1
ATOM 852 O O . ILE A 1 107 ? -15.452 -2.163 19.081 1.00 89.69 107 ILE A O 1
ATOM 856 N N . PRO A 1 108 ? -15.592 -2.570 21.292 1.00 87.19 108 PRO A N 1
ATOM 857 C CA . PRO A 1 108 ? -16.758 -1.723 21.481 1.00 87.19 108 PRO A CA 1
ATOM 858 C C . PRO A 1 108 ? -16.334 -0.261 21.366 1.00 87.19 108 PRO A C 1
ATOM 860 O O . PRO A 1 108 ? -15.597 0.247 22.209 1.00 87.19 108 PRO A O 1
ATOM 863 N N . VAL A 1 109 ? -16.797 0.417 20.318 1.00 87.38 109 VAL A N 1
ATOM 864 C CA . VAL A 1 109 ? -16.593 1.857 20.151 1.00 87.38 109 VAL A CA 1
ATOM 865 C C . VAL A 1 109 ? -17.927 2.569 20.284 1.00 87.38 109 VAL A C 1
ATOM 867 O O . VAL A 1 109 ? -18.902 2.178 19.639 1.00 87.38 109 VAL A O 1
ATOM 870 N N . ASP A 1 110 ? -17.952 3.614 21.109 1.00 86.44 110 ASP A N 1
ATOM 871 C CA . ASP A 1 110 ? -19.130 4.451 21.311 1.00 86.44 110 ASP A CA 1
ATOM 872 C C . ASP A 1 110 ? -19.571 5.096 19.980 1.00 86.44 110 ASP A C 1
ATOM 874 O O . ASP A 1 110 ? -18.809 5.882 19.405 1.00 86.44 110 ASP A O 1
ATOM 878 N N . PRO A 1 111 ? -20.780 4.787 19.471 1.00 82.06 111 PRO A N 1
ATOM 879 C CA . PRO A 1 111 ? -21.292 5.377 18.237 1.00 82.06 111 PRO A CA 1
ATOM 880 C C . PRO A 1 111 ? -21.532 6.888 18.341 1.00 82.06 111 PRO A C 1
ATOM 882 O O . PRO A 1 111 ? -21.552 7.570 17.319 1.00 82.06 111 PRO A O 1
ATOM 885 N N . LEU A 1 112 ? -21.679 7.429 19.555 1.00 82.75 112 LEU A N 1
ATOM 886 C CA . LEU A 1 112 ? -21.859 8.865 19.776 1.00 82.75 112 LEU A CA 1
ATOM 887 C C . LEU A 1 112 ? -20.536 9.641 19.734 1.00 82.75 112 LEU A C 1
ATOM 889 O O . LEU A 1 112 ? -20.544 10.874 19.687 1.00 82.75 112 LEU A O 1
ATOM 893 N N . SER A 1 113 ? -19.394 8.948 19.728 1.00 84.00 113 SER A N 1
ATOM 894 C CA . SER A 1 113 ? -18.088 9.591 19.645 1.00 84.00 113 SER A CA 1
ATOM 895 C C . SER A 1 113 ? -17.826 10.126 18.236 1.00 84.00 113 SER A C 1
ATOM 897 O O . SER A 1 113 ? -17.740 9.373 17.267 1.00 84.00 113 SER A O 1
ATOM 899 N N . GLN A 1 114 ? -17.625 11.443 18.124 1.00 78.25 114 GLN A N 1
ATOM 900 C CA . GLN A 1 114 ? -17.291 12.109 16.853 1.00 78.25 114 GLN A CA 1
ATOM 901 C C . GLN A 1 114 ? -15.961 11.618 16.253 1.00 78.25 114 GLN A C 1
ATOM 903 O O . GLN A 1 114 ? -15.759 11.641 15.037 1.00 78.25 114 GLN A O 1
ATOM 908 N N . TYR A 1 115 ? -15.049 11.167 17.114 1.00 80.38 115 TYR A N 1
ATOM 909 C CA . TYR A 1 115 ? -13.739 10.642 16.750 1.00 80.38 115 TYR A CA 1
ATOM 910 C C . TYR A 1 115 ? -13.581 9.264 17.383 1.00 80.38 115 TYR A C 1
ATOM 912 O O . TYR A 1 115 ? -12.872 9.119 18.378 1.00 80.38 115 TYR A O 1
ATOM 920 N N . GLY A 1 116 ? -14.316 8.291 16.837 1.00 83.56 116 GLY A N 1
ATOM 921 C CA . GLY A 1 116 ? -14.543 6.966 17.415 1.00 83.56 116 GLY A CA 1
ATOM 922 C C . GLY A 1 116 ? -13.373 6.397 18.218 1.00 83.56 116 GLY A C 1
ATOM 923 O O . GLY A 1 116 ? -13.516 6.158 19.414 1.00 83.56 116 GLY A O 1
ATOM 924 N N . ILE A 1 117 ? -12.190 6.252 17.616 1.00 87.12 117 ILE A N 1
ATOM 925 C CA . ILE A 1 117 ? -11.015 5.744 18.331 1.00 87.12 117 ILE A CA 1
ATOM 926 C C . ILE A 1 117 ? -10.358 6.850 19.150 1.00 87.12 117 ILE A C 1
ATOM 928 O O . ILE A 1 117 ? -10.105 6.644 20.334 1.00 87.12 117 ILE A O 1
ATOM 932 N N . SER A 1 118 ? -10.093 8.027 18.580 1.00 89.56 118 SER A N 1
ATOM 933 C CA . SER A 1 118 ? -9.319 9.067 19.282 1.00 89.56 118 SER A CA 1
ATOM 934 C C . SER A 1 118 ? -9.991 9.625 20.548 1.00 89.56 118 SER A C 1
ATOM 936 O O . SER A 1 118 ? -9.286 10.076 21.453 1.00 89.56 118 SER A O 1
ATOM 938 N N . GLN A 1 119 ? -11.323 9.602 20.631 1.00 87.81 119 GLN A N 1
ATOM 939 C CA . GLN A 1 119 ? -12.108 10.126 21.755 1.00 87.81 119 GLN A CA 1
ATOM 940 C C . GLN A 1 119 ? -12.970 9.069 22.453 1.00 87.81 119 GLN A C 1
ATOM 942 O O . GLN A 1 119 ? -13.246 9.223 23.638 1.00 87.81 119 GLN A O 1
ATOM 947 N N . GLY A 1 120 ? -13.403 8.015 21.756 1.00 85.12 120 GLY A N 1
ATOM 948 C CA . GLY A 1 120 ? -14.341 7.026 22.303 1.00 85.12 120 GLY A CA 1
ATOM 949 C C . GLY A 1 120 ? -13.700 5.900 23.117 1.00 85.12 120 GLY A C 1
ATOM 950 O O . GLY A 1 120 ? -14.417 5.118 23.733 1.00 85.12 120 GLY A O 1
ATOM 951 N N . LEU A 1 121 ? -12.366 5.796 23.139 1.00 90.88 121 LEU A N 1
ATOM 952 C CA . LEU A 1 121 ? -11.642 4.709 23.805 1.00 90.88 121 LEU A CA 1
ATOM 953 C C . LEU A 1 121 ? -10.611 5.227 24.815 1.00 90.88 121 LEU A C 1
ATOM 955 O O . LEU A 1 121 ? -10.026 6.297 24.639 1.00 90.88 121 LEU A O 1
ATOM 959 N N . SER A 1 122 ? -10.314 4.423 25.842 1.00 92.94 122 SER A N 1
ATOM 960 C CA . SER A 1 122 ? -9.184 4.679 26.745 1.00 92.94 122 SER A CA 1
ATOM 961 C C . SER A 1 122 ? -7.846 4.600 25.987 1.00 92.94 122 SER A C 1
ATOM 963 O O . SER A 1 122 ? -7.747 3.851 25.013 1.00 92.94 122 SER A O 1
ATOM 965 N N . PRO A 1 123 ? -6.777 5.302 26.414 1.00 92.81 123 PRO A N 1
ATOM 966 C CA . PRO A 1 123 ? -5.513 5.340 25.668 1.00 92.81 123 PRO A CA 1
ATOM 967 C C . PRO A 1 123 ? -4.908 3.965 25.338 1.00 92.81 123 PRO A C 1
ATOM 969 O O . PRO A 1 123 ? -4.315 3.789 24.274 1.00 92.81 123 PRO A O 1
ATOM 972 N N . SER A 1 124 ? -5.078 2.972 26.216 1.00 93.38 124 SER A N 1
ATOM 973 C CA . SER A 1 124 ? -4.631 1.598 25.967 1.00 93.38 124 SER A CA 1
ATOM 974 C C . SER A 1 124 ? -5.449 0.917 24.869 1.00 93.38 124 SER A C 1
ATOM 976 O O . SER A 1 124 ? -4.874 0.309 23.968 1.00 93.38 124 SER A O 1
ATOM 978 N N . LEU A 1 125 ? -6.776 1.062 24.893 1.00 91.75 125 LEU A N 1
ATOM 979 C CA . LEU A 1 125 ? -7.654 0.533 23.849 1.00 91.75 125 LEU A CA 1
ATOM 980 C C . LEU A 1 125 ? -7.446 1.245 22.511 1.00 91.75 125 LEU A C 1
ATOM 982 O O . LEU A 1 125 ? -7.471 0.586 21.477 1.00 91.75 125 LEU A O 1
ATOM 986 N N . GLN A 1 126 ? -7.151 2.548 22.516 1.00 93.38 126 GLN A N 1
ATOM 987 C CA . GLN A 1 126 ? -6.772 3.276 21.301 1.00 93.38 126 GLN A CA 1
ATOM 988 C C . GLN A 1 126 ? -5.534 2.671 20.641 1.00 93.38 126 GLN A C 1
ATOM 990 O O . GLN A 1 126 ? -5.508 2.478 19.424 1.00 93.38 126 GLN A O 1
ATOM 995 N N . LEU A 1 127 ? -4.509 2.361 21.441 1.00 91.88 127 LEU A N 1
ATOM 996 C CA . LEU A 1 127 ? -3.288 1.731 20.952 1.00 91.88 127 LEU A CA 1
ATOM 997 C C . LEU A 1 127 ? -3.584 0.350 20.360 1.00 91.88 127 LEU A C 1
ATOM 999 O O . LEU A 1 127 ? -3.144 0.072 19.247 1.00 91.88 127 LEU A O 1
ATOM 1003 N N . VAL A 1 128 ? -4.358 -0.483 21.063 1.00 91.94 128 VAL A N 1
ATOM 1004 C CA . VAL A 1 128 ? -4.752 -1.816 20.579 1.00 91.94 128 VAL A CA 1
ATOM 1005 C C . VAL A 1 128 ? -5.526 -1.710 19.266 1.00 91.94 128 VAL A C 1
ATOM 1007 O O . VAL A 1 128 ? -5.106 -2.304 18.278 1.00 91.94 128 VAL A O 1
ATOM 1010 N N . ALA A 1 129 ? -6.587 -0.899 19.217 1.00 91.38 129 ALA A N 1
ATOM 1011 C CA . ALA A 1 129 ? -7.398 -0.701 18.016 1.00 91.38 129 ALA A CA 1
ATOM 1012 C C . ALA A 1 129 ? -6.547 -0.237 16.826 1.00 91.38 129 ALA A C 1
ATOM 1014 O O . ALA A 1 129 ? -6.673 -0.759 15.720 1.00 91.38 129 ALA A O 1
ATOM 1015 N N . THR A 1 130 ? -5.617 0.688 17.064 1.00 92.00 130 THR A N 1
ATOM 1016 C CA . THR A 1 130 ? -4.746 1.219 16.011 1.00 92.00 130 THR A CA 1
ATOM 1017 C C . THR A 1 130 ? -3.733 0.194 15.517 1.00 92.00 130 THR A C 1
ATOM 1019 O O . THR A 1 130 ? -3.526 0.068 14.313 1.00 92.00 130 THR A O 1
ATOM 1022 N N . VAL A 1 131 ? -3.109 -0.569 16.420 1.00 92.88 131 VAL A N 1
ATOM 1023 C CA . VAL A 1 131 ? -2.209 -1.668 16.042 1.00 92.88 131 VAL A CA 1
ATOM 1024 C C . VAL A 1 131 ? -2.968 -2.698 15.211 1.00 92.88 131 VAL A C 1
ATOM 1026 O O . VAL A 1 131 ? -2.492 -3.094 14.146 1.00 92.88 131 VAL A O 1
ATOM 1029 N N . CYS A 1 132 ? -4.159 -3.093 15.663 1.00 91.00 132 CYS A N 1
ATOM 1030 C CA . CYS A 1 132 ? -4.995 -4.050 14.959 1.00 91.00 132 CYS A CA 1
ATOM 1031 C C . CYS A 1 132 ? -5.396 -3.532 13.569 1.00 91.00 132 CYS A C 1
ATOM 1033 O O . CYS A 1 132 ? -5.235 -4.274 12.605 1.00 91.00 132 CYS A O 1
ATOM 1035 N N . LEU A 1 133 ? -5.795 -2.260 13.425 1.00 90.56 133 LEU A N 1
ATOM 1036 C CA . LEU A 1 133 ? -6.073 -1.656 12.115 1.00 90.56 133 LEU A CA 1
ATOM 1037 C C . LEU A 1 133 ? -4.847 -1.647 11.204 1.00 90.56 133 LEU A C 1
ATOM 1039 O O . LEU A 1 133 ? -4.961 -1.970 10.024 1.00 90.56 133 LEU A O 1
ATOM 1043 N N . CYS A 1 134 ? -3.679 -1.253 11.711 1.00 92.38 134 CYS A N 1
ATOM 1044 C CA . CYS A 1 134 ? -2.457 -1.207 10.912 1.00 92.38 134 CYS A CA 1
ATOM 1045 C C . CYS A 1 134 ? -2.089 -2.598 10.383 1.00 92.38 134 CYS A C 1
ATOM 1047 O O . CYS A 1 134 ? -1.766 -2.746 9.201 1.00 92.38 134 CYS A O 1
ATOM 1049 N N . ILE A 1 135 ? -2.180 -3.620 11.243 1.00 91.94 135 ILE A N 1
ATOM 1050 C CA . ILE A 1 135 ? -1.972 -5.020 10.861 1.00 91.94 135 ILE A CA 1
ATOM 1051 C C . ILE A 1 135 ? -3.019 -5.426 9.827 1.00 91.94 135 ILE A C 1
ATOM 1053 O O . ILE A 1 135 ? -2.649 -5.879 8.747 1.00 91.94 135 ILE A O 1
ATOM 1057 N N . TRP A 1 136 ? -4.302 -5.213 10.121 1.00 93.50 136 TRP A N 1
ATOM 1058 C CA . TRP A 1 136 ? -5.410 -5.548 9.233 1.00 93.50 136 TRP A CA 1
ATOM 1059 C C . TRP A 1 136 ? -5.230 -4.922 7.847 1.00 93.50 136 TRP A C 1
ATOM 1061 O O . TRP A 1 136 ? -5.251 -5.631 6.847 1.00 93.50 136 TRP A O 1
ATOM 1071 N N . THR A 1 137 ? -4.930 -3.622 7.789 1.00 92.75 137 THR A N 1
ATOM 1072 C CA . THR A 1 137 ? -4.768 -2.862 6.539 1.00 92.75 137 THR A CA 1
ATOM 1073 C C . THR A 1 137 ? -3.630 -3.440 5.714 1.00 92.75 137 THR A C 1
ATOM 1075 O O . THR A 1 137 ? -3.764 -3.652 4.510 1.00 92.75 137 THR A O 1
ATOM 1078 N N . GLN A 1 138 ? -2.497 -3.733 6.357 1.00 93.81 138 GLN A N 1
ATOM 1079 C CA . GLN A 1 138 ? -1.378 -4.368 5.677 1.00 93.81 138 GLN A CA 1
ATOM 1080 C C . GLN A 1 138 ? -1.772 -5.747 5.130 1.00 93.81 138 GLN A C 1
ATOM 1082 O O . GLN A 1 138 ? -1.425 -6.065 3.992 1.00 93.81 138 GLN A O 1
ATOM 1087 N N . MET A 1 139 ? -2.482 -6.560 5.914 1.00 93.56 139 MET A N 1
ATOM 1088 C CA . MET A 1 139 ? -2.827 -7.926 5.520 1.00 93.56 139 MET A CA 1
ATOM 1089 C C . MET A 1 139 ? -3.892 -7.972 4.431 1.00 93.56 139 MET A C 1
ATOM 1091 O O . MET A 1 139 ? -3.733 -8.753 3.495 1.00 93.56 139 MET A O 1
ATOM 1095 N N . ALA A 1 140 ? -4.899 -7.100 4.480 1.00 93.75 140 ALA A N 1
ATOM 1096 C CA . ALA A 1 140 ? -5.895 -6.948 3.424 1.00 93.75 140 ALA A CA 1
ATOM 1097 C C . ALA A 1 140 ? -5.219 -6.600 2.087 1.00 93.75 140 ALA A C 1
ATOM 1099 O O . ALA A 1 140 ? -5.377 -7.317 1.099 1.00 93.75 140 ALA A O 1
ATOM 1100 N N . LEU A 1 141 ? -4.333 -5.597 2.090 1.00 94.38 141 LEU A N 1
ATOM 1101 C CA . LEU A 1 141 ? -3.566 -5.202 0.905 1.00 94.38 141 LEU A CA 1
ATOM 1102 C C . LEU A 1 141 ? -2.651 -6.325 0.380 1.00 94.38 141 LEU A C 1
ATOM 1104 O O . LEU A 1 141 ? -2.479 -6.476 -0.831 1.00 94.38 141 LEU A O 1
ATOM 1108 N N . ILE A 1 142 ? -2.035 -7.117 1.266 1.00 95.06 142 ILE A N 1
ATOM 1109 C CA . ILE A 1 142 ? -1.237 -8.291 0.871 1.00 95.06 142 ILE A CA 1
ATOM 1110 C C . ILE A 1 142 ? -2.132 -9.372 0.257 1.00 95.06 142 ILE A C 1
ATOM 1112 O O . ILE A 1 142 ? -1.774 -9.932 -0.779 1.00 95.06 142 ILE A O 1
ATOM 1116 N N . CYS A 1 143 ? -3.279 -9.659 0.871 1.00 95.81 143 CYS A N 1
ATOM 1117 C CA . CYS A 1 143 ? -4.225 -10.669 0.410 1.00 95.81 143 CYS A CA 1
ATOM 1118 C C . CYS A 1 143 ? -4.724 -10.346 -1.007 1.00 95.81 143 CYS A C 1
ATOM 1120 O O . CYS A 1 143 ? -4.600 -11.180 -1.906 1.00 95.81 143 CYS A O 1
ATOM 1122 N N . GLU A 1 144 ? -5.173 -9.110 -1.241 1.00 95.12 144 GLU A N 1
ATOM 1123 C CA . GLU A 1 144 ? -5.585 -8.626 -2.563 1.00 95.12 144 GLU A CA 1
ATOM 1124 C C . GLU A 1 144 ? -4.448 -8.717 -3.584 1.00 95.12 144 GLU A C 1
ATOM 1126 O O . GLU A 1 144 ? -4.626 -9.232 -4.689 1.00 95.12 144 GLU A O 1
ATOM 1131 N N . PHE A 1 145 ? -3.245 -8.272 -3.211 1.00 95.31 145 PHE A N 1
ATOM 1132 C CA . PHE A 1 145 ? -2.085 -8.323 -4.096 1.00 95.31 145 PHE A CA 1
ATOM 1133 C C . PHE A 1 145 ? -1.736 -9.757 -4.523 1.00 95.31 145 PHE A C 1
ATOM 1135 O O . PHE A 1 145 ? -1.415 -9.990 -5.691 1.00 95.31 145 PHE A O 1
ATOM 1142 N N . ILE A 1 146 ? -1.800 -10.721 -3.599 1.00 96.88 146 ILE A N 1
ATOM 1143 C CA . ILE A 1 146 ? -1.533 -12.139 -3.880 1.00 96.88 146 ILE A CA 1
ATOM 1144 C C . ILE A 1 146 ? -2.641 -12.737 -4.749 1.00 96.88 146 ILE A C 1
ATOM 1146 O O . ILE A 1 146 ? -2.333 -13.495 -5.668 1.00 96.88 146 ILE A O 1
ATOM 1150 N N . LEU A 1 147 ? -3.905 -12.370 -4.518 1.00 96.44 147 LEU A N 1
ATOM 1151 C CA . LEU A 1 147 ? -5.016 -12.799 -5.369 1.00 96.44 147 LEU A CA 1
ATOM 1152 C C . LEU A 1 147 ? -4.807 -12.335 -6.815 1.00 96.44 147 LEU A C 1
ATOM 1154 O O . LEU A 1 147 ? -4.891 -13.132 -7.749 1.00 96.44 147 LEU A O 1
ATOM 1158 N N . MET A 1 148 ? -4.448 -11.063 -7.000 1.00 96.31 148 MET A N 1
ATOM 1159 C CA . MET A 1 148 ? -4.143 -10.514 -8.321 1.00 96.31 148 MET A CA 1
ATOM 1160 C C . MET A 1 148 ? -2.913 -11.188 -8.942 1.00 96.31 148 MET A C 1
ATOM 1162 O O . MET A 1 148 ? -2.924 -11.500 -10.132 1.00 96.31 148 MET A O 1
ATOM 1166 N N . ALA A 1 149 ? -1.880 -11.493 -8.147 1.00 96.56 149 ALA A N 1
ATOM 1167 C CA . ALA A 1 149 ? -0.718 -12.254 -8.604 1.00 96.56 149 ALA A CA 1
ATOM 1168 C C . ALA A 1 149 ? -1.119 -13.646 -9.113 1.00 96.56 149 ALA A C 1
ATOM 1170 O O . ALA A 1 149 ? -0.703 -14.071 -10.191 1.00 96.56 149 ALA A O 1
ATOM 1171 N N . PHE A 1 150 ? -1.948 -14.357 -8.348 1.00 97.88 150 PHE A N 1
ATOM 1172 C CA . PHE A 1 150 ? -2.451 -15.673 -8.713 1.00 97.8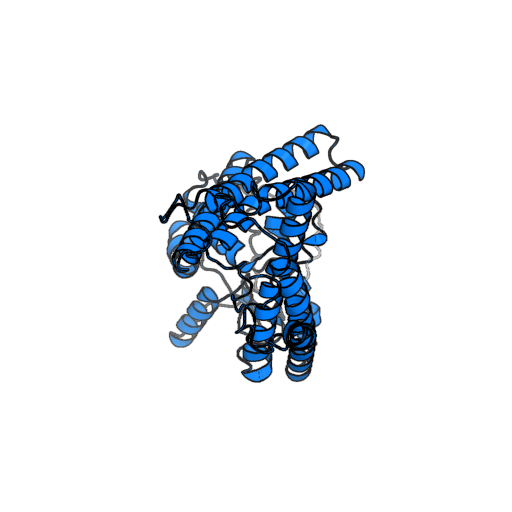8 150 PHE A CA 1
ATOM 1173 C C . PHE A 1 150 ? -3.220 -15.624 -10.038 1.00 97.88 150 PHE A C 1
ATOM 1175 O O . PHE A 1 150 ? -2.908 -16.393 -10.947 1.00 97.88 150 PHE A O 1
ATOM 1182 N N . ILE A 1 151 ? -4.156 -14.681 -10.183 1.00 97.25 151 ILE A N 1
ATOM 1183 C CA . ILE A 1 151 ? -4.987 -14.545 -11.385 1.00 97.25 151 ILE A CA 1
ATOM 1184 C C . ILE A 1 151 ? -4.138 -14.134 -12.5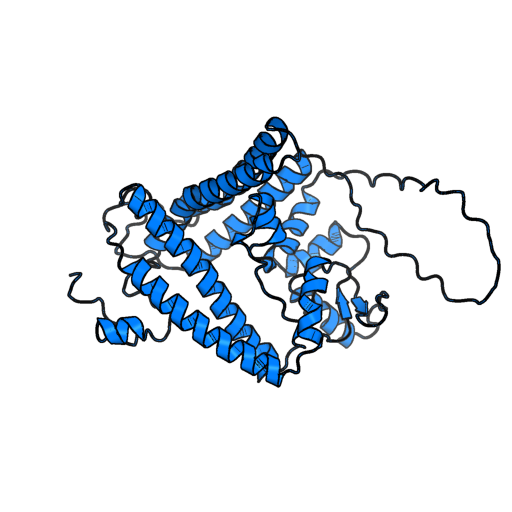92 1.00 97.25 151 ILE A C 1
ATOM 1186 O O . ILE A 1 151 ? -4.073 -14.863 -13.580 1.00 97.25 151 ILE A O 1
ATOM 1190 N N . PHE A 1 152 ? -3.459 -12.987 -12.530 1.00 96.19 152 PHE A N 1
ATOM 1191 C CA . PHE A 1 152 ? -2.810 -12.409 -13.708 1.00 96.19 152 PHE A CA 1
ATOM 1192 C C . PHE A 1 152 ? -1.523 -13.135 -14.103 1.00 96.19 152 PHE A C 1
ATOM 1194 O O . PHE A 1 152 ? -1.255 -13.298 -15.291 1.00 96.19 152 PHE A O 1
ATOM 1201 N N . VAL A 1 153 ? -0.732 -13.601 -13.137 1.00 96.00 153 VAL A N 1
ATOM 1202 C CA . VAL A 1 153 ? 0.561 -14.248 -13.409 1.00 96.00 153 VAL A CA 1
ATOM 1203 C C . VAL A 1 153 ? 0.416 -15.762 -13.448 1.00 96.00 153 VAL A C 1
ATOM 1205 O O . VAL A 1 153 ? 0.949 -16.410 -14.348 1.00 96.00 153 VAL A O 1
ATOM 1208 N N . GLY A 1 154 ? -0.292 -16.329 -12.470 1.00 96.81 154 GLY A N 1
ATOM 1209 C CA . GLY A 1 154 ? -0.448 -17.771 -12.321 1.00 96.81 154 GLY A CA 1
ATOM 1210 C C . GLY A 1 154 ? -1.379 -18.379 -13.368 1.00 96.81 154 GLY A C 1
ATOM 1211 O O . GLY A 1 154 ? -0.960 -19.279 -14.093 1.00 96.81 154 GLY A O 1
ATOM 1212 N N . VAL A 1 155 ? -2.615 -17.878 -13.448 1.00 97.12 155 VAL A N 1
ATOM 1213 C CA . VAL A 1 155 ? -3.681 -18.439 -14.296 1.00 97.12 155 VAL A CA 1
ATOM 1214 C C . VAL A 1 155 ? -3.626 -17.881 -15.716 1.00 97.12 155 VAL A C 1
ATOM 1216 O O . VAL A 1 155 ? -3.497 -18.641 -16.671 1.00 97.12 155 VAL A O 1
ATOM 1219 N N . LEU A 1 156 ? -3.691 -16.556 -15.865 1.00 96.94 156 LEU A N 1
ATOM 1220 C CA . LEU A 1 156 ? -3.776 -15.898 -17.173 1.00 96.94 156 LEU A CA 1
ATOM 1221 C C . LEU A 1 156 ? -2.419 -15.781 -17.879 1.00 96.94 156 LEU A C 1
ATOM 1223 O O . LEU A 1 156 ? -2.366 -15.610 -19.093 1.00 96.94 156 LEU A O 1
ATOM 1227 N N . GLY A 1 157 ? -1.315 -15.863 -17.131 1.00 95.50 157 GLY A N 1
ATOM 1228 C CA . GLY A 1 157 ? 0.033 -15.797 -17.690 1.00 95.50 157 GLY A CA 1
ATOM 1229 C C . GLY A 1 157 ? 0.378 -14.465 -18.365 1.00 95.50 157 GLY A C 1
ATOM 1230 O O . GLY A 1 157 ? 1.227 -14.463 -19.254 1.00 95.50 157 GLY A O 1
ATOM 1231 N N . VAL A 1 158 ? -0.244 -13.357 -17.938 1.00 94.00 158 VAL A N 1
ATOM 1232 C CA . VAL A 1 158 ? -0.079 -12.002 -18.505 1.00 94.00 158 VAL A CA 1
ATOM 1233 C C . VAL A 1 158 ? 1.379 -11.545 -18.488 1.00 94.00 158 VAL A C 1
ATOM 1235 O O . VAL A 1 158 ? 1.831 -10.872 -19.410 1.00 94.00 158 VAL A O 1
ATOM 1238 N N . CYS A 1 159 ? 2.134 -11.919 -17.456 1.00 93.94 159 CYS A N 1
ATOM 1239 C CA . CYS A 1 159 ? 3.566 -11.656 -17.365 1.00 93.94 159 CYS A CA 1
ATOM 1240 C C . CYS A 1 159 ? 4.308 -12.818 -16.686 1.00 93.94 159 CYS A C 1
ATOM 1242 O O . CYS A 1 159 ? 3.711 -13.811 -16.253 1.00 93.94 159 CYS A O 1
ATOM 1244 N N . ALA A 1 160 ? 5.637 -12.728 -16.634 1.00 94.69 160 ALA A N 1
ATOM 1245 C CA . ALA A 1 160 ? 6.466 -13.716 -15.949 1.00 94.69 160 ALA A CA 1
ATOM 1246 C C . ALA A 1 160 ? 6.412 -13.545 -14.414 1.00 94.69 160 ALA A C 1
ATOM 1248 O O . ALA A 1 160 ? 6.254 -12.423 -13.937 1.00 94.69 160 ALA A O 1
ATOM 1249 N N . PRO A 1 161 ? 6.623 -14.612 -13.615 1.00 96.00 161 PRO A N 1
ATOM 1250 C CA . PRO A 1 161 ? 6.661 -14.533 -12.148 1.00 96.00 161 PRO A CA 1
ATOM 1251 C C . PRO A 1 161 ? 7.563 -13.435 -11.577 1.00 96.00 161 PRO A C 1
ATOM 1253 O O . PRO A 1 161 ? 7.179 -12.719 -10.655 1.00 96.00 161 PRO A O 1
ATOM 1256 N N . HIS A 1 162 ? 8.754 -13.236 -12.147 1.00 94.56 162 HIS A N 1
ATOM 1257 C CA . HIS A 1 162 ? 9.672 -12.181 -11.706 1.00 94.56 162 HIS A CA 1
ATOM 1258 C C . HIS A 1 162 ? 9.230 -10.768 -12.082 1.00 94.56 162 HIS A C 1
ATOM 1260 O O . HIS A 1 162 ? 9.836 -9.803 -11.610 1.00 94.56 162 HIS A O 1
ATOM 1266 N N . SER A 1 163 ? 8.190 -10.629 -12.903 1.00 93.62 163 SER A N 1
ATOM 1267 C CA . SER A 1 163 ? 7.581 -9.338 -13.193 1.00 93.62 163 SER A CA 1
ATOM 1268 C C . SER A 1 163 ? 6.620 -8.871 -12.084 1.00 93.62 163 SER A C 1
ATOM 1270 O O . SER A 1 163 ? 6.182 -7.723 -12.093 1.00 93.62 163 SER A O 1
ATOM 1272 N N . TRP A 1 164 ? 6.324 -9.726 -11.095 1.00 94.12 164 TRP A N 1
ATOM 1273 C CA . TRP A 1 164 ? 5.363 -9.458 -10.021 1.00 94.12 164 TRP A CA 1
ATOM 1274 C C . TRP A 1 164 ? 6.026 -9.476 -8.636 1.00 94.12 164 TRP A C 1
ATOM 1276 O O . TRP A 1 164 ? 5.881 -10.410 -7.848 1.00 94.12 164 TRP A O 1
ATOM 1286 N N . VAL A 1 165 ? 6.815 -8.441 -8.334 1.00 93.25 165 VAL A N 1
ATOM 1287 C CA . VAL A 1 165 ? 7.520 -8.347 -7.041 1.00 93.25 165 VAL A CA 1
ATOM 1288 C C . VAL A 1 165 ? 6.583 -7.940 -5.900 1.00 93.25 165 VAL A C 1
ATOM 1290 O O . VAL A 1 165 ? 5.666 -7.152 -6.131 1.00 93.25 165 VAL A O 1
ATOM 1293 N N . PRO A 1 166 ? 6.860 -8.353 -4.648 1.00 92.81 166 PRO A N 1
ATOM 1294 C CA . PRO A 1 166 ? 6.059 -7.959 -3.492 1.00 92.81 166 PRO A CA 1
ATOM 1295 C C . PRO A 1 166 ? 5.887 -6.442 -3.356 1.00 92.81 166 PRO A C 1
ATOM 1297 O O . PRO A 1 166 ? 6.843 -5.674 -3.503 1.00 92.81 166 PRO A O 1
ATOM 1300 N N . MET A 1 167 ? 4.668 -6.014 -3.030 1.00 91.44 167 MET A N 1
ATOM 1301 C CA . MET A 1 167 ? 4.299 -4.606 -2.837 1.00 91.44 167 MET A CA 1
ATOM 1302 C C . MET A 1 167 ? 5.000 -3.945 -1.639 1.00 91.44 167 MET A C 1
ATOM 1304 O O . MET A 1 167 ? 5.303 -2.747 -1.671 1.00 91.44 167 MET A O 1
ATOM 1308 N N . PHE A 1 168 ? 5.298 -4.745 -0.616 1.00 93.38 168 PHE A N 1
ATOM 1309 C CA . PHE A 1 168 ? 5.965 -4.349 0.619 1.00 93.38 168 PHE A CA 1
ATOM 1310 C C . PHE A 1 168 ? 7.360 -4.969 0.709 1.00 93.38 168 PHE A C 1
ATOM 1312 O O . PHE A 1 168 ? 7.629 -6.015 0.121 1.00 93.38 168 PHE A O 1
ATOM 1319 N N . ASN A 1 169 ? 8.243 -4.347 1.486 1.00 92.06 169 ASN A N 1
ATOM 1320 C CA . ASN A 1 169 ? 9.583 -4.862 1.755 1.00 92.06 169 ASN A CA 1
ATOM 1321 C C . ASN A 1 169 ? 9.874 -4.844 3.262 1.00 92.06 169 ASN A C 1
ATOM 1323 O O . ASN A 1 169 ? 10.549 -3.950 3.768 1.00 92.06 169 ASN A O 1
ATOM 1327 N N . ALA A 1 170 ? 9.327 -5.828 3.982 1.00 93.25 170 ALA A N 1
ATOM 1328 C CA . ALA A 1 170 ? 9.465 -5.972 5.434 1.00 93.25 170 ALA A CA 1
ATOM 1329 C C . ALA A 1 170 ? 9.265 -4.637 6.197 1.00 93.25 170 ALA A C 1
ATOM 1331 O O . ALA A 1 170 ? 10.208 -4.143 6.818 1.00 93.25 170 ALA A O 1
ATOM 1332 N N . PRO A 1 171 ? 8.066 -4.020 6.142 1.00 94.31 171 PRO A N 1
ATOM 1333 C CA . PRO A 1 171 ? 7.786 -2.717 6.762 1.00 94.31 171 PRO A CA 1
ATOM 1334 C C . PRO A 1 171 ? 8.034 -2.702 8.269 1.00 94.31 171 PRO A C 1
ATOM 1336 O O . PRO A 1 171 ? 8.541 -1.712 8.791 1.00 94.31 171 PRO A O 1
ATOM 1339 N N . LEU A 1 172 ? 7.803 -3.826 8.949 1.00 93.50 172 LEU A N 1
ATOM 1340 C CA . LEU A 1 172 ? 8.072 -3.966 10.381 1.00 93.50 172 LEU A CA 1
ATOM 1341 C C . LEU A 1 172 ? 9.570 -3.851 10.733 1.00 93.50 172 LEU A C 1
ATOM 1343 O O . LEU A 1 172 ? 9.924 -3.500 11.853 1.00 93.50 172 LEU A O 1
ATOM 1347 N N . ALA A 1 173 ? 10.463 -4.094 9.768 1.00 94.88 173 ALA A N 1
ATOM 1348 C CA . ALA A 1 173 ? 11.909 -4.002 9.960 1.00 94.88 173 ALA A CA 1
ATOM 1349 C C . ALA A 1 173 ? 12.477 -2.584 9.753 1.00 94.88 173 ALA A C 1
ATOM 1351 O O . ALA A 1 173 ? 13.694 -2.405 9.849 1.00 94.88 173 ALA A O 1
ATOM 1352 N N . SER A 1 174 ? 11.631 -1.584 9.478 1.00 94.62 174 SER A N 1
ATOM 1353 C CA . SER A 1 174 ? 12.064 -0.191 9.308 1.00 94.62 174 SER A CA 1
ATOM 1354 C C . SER A 1 174 ? 12.851 0.299 10.525 1.00 94.62 174 SER A C 1
ATOM 1356 O O . SER A 1 174 ? 12.468 0.064 11.673 1.00 94.62 174 SER A O 1
ATOM 1358 N N . ALA A 1 175 ? 13.979 0.958 10.279 1.00 93.75 175 ALA A N 1
ATOM 1359 C CA . ALA A 1 175 ? 14.762 1.626 11.309 1.00 93.75 175 ALA A CA 1
ATOM 1360 C C . ALA A 1 175 ? 14.332 3.082 11.518 1.00 93.75 175 ALA A C 1
ATOM 1362 O O . ALA A 1 175 ? 14.683 3.665 12.531 1.00 93.75 175 ALA A O 1
ATOM 1363 N N . SER A 1 176 ? 13.603 3.672 10.571 1.00 95.00 176 SER A N 1
ATOM 1364 C CA . SER A 1 176 ? 13.213 5.081 10.603 1.00 95.00 176 SER A CA 1
ATOM 1365 C C . SER A 1 176 ? 11.909 5.305 9.838 1.00 95.00 176 SER A C 1
ATOM 1367 O O . SER A 1 176 ? 11.493 4.455 9.037 1.00 95.00 176 SER A O 1
ATOM 1369 N N . LEU A 1 177 ? 11.268 6.456 10.042 1.00 95.50 177 LEU A N 1
ATOM 1370 C CA . LEU A 1 177 ? 10.010 6.784 9.369 1.00 95.50 177 LEU A CA 1
ATOM 1371 C C . LEU A 1 177 ? 10.236 7.017 7.866 1.00 95.50 177 LEU A C 1
ATOM 1373 O O . LEU A 1 177 ? 9.449 6.582 7.022 1.00 95.50 177 LEU A O 1
ATOM 1377 N N . ALA A 1 178 ? 11.372 7.629 7.520 1.00 94.06 178 ALA A N 1
ATOM 1378 C CA . ALA A 1 178 ? 11.801 7.803 6.135 1.00 94.06 178 ALA A CA 1
ATOM 1379 C C . ALA A 1 178 ? 12.063 6.457 5.436 1.00 94.06 178 ALA A C 1
ATOM 1381 O O . ALA A 1 178 ? 11.752 6.295 4.252 1.00 94.06 178 ALA A O 1
ATOM 1382 N N . GLU A 1 179 ? 12.629 5.474 6.145 1.00 93.69 179 GLU A N 1
ATOM 1383 C CA . GLU A 1 179 ? 12.824 4.132 5.598 1.00 93.69 179 GLU A CA 1
ATOM 1384 C C . GLU A 1 179 ? 11.492 3.404 5.403 1.00 93.69 179 GLU A C 1
ATOM 1386 O O . GLU A 1 179 ? 11.308 2.784 4.352 1.00 93.69 179 GLU A O 1
ATOM 1391 N N . PHE A 1 180 ? 10.566 3.514 6.360 1.00 95.62 180 PHE A N 1
ATOM 1392 C CA . PHE A 1 180 ? 9.232 2.923 6.267 1.00 95.62 180 PHE A CA 1
ATOM 1393 C C . PHE A 1 180 ? 8.519 3.391 4.995 1.00 95.62 180 PHE A C 1
ATOM 1395 O O . PHE A 1 180 ? 8.291 2.591 4.084 1.00 95.62 180 PHE A O 1
ATOM 1402 N N . TRP A 1 181 ? 8.273 4.697 4.864 1.00 95.25 181 TRP A N 1
ATOM 1403 C CA . TRP A 1 181 ? 7.540 5.262 3.727 1.00 95.25 181 TRP A CA 1
ATOM 1404 C C . TRP A 1 181 ? 8.330 5.232 2.417 1.00 95.25 181 TRP A C 1
ATOM 1406 O O . TRP A 1 181 ? 7.770 5.039 1.340 1.00 95.25 181 TRP A O 1
ATOM 1416 N N . GLY A 1 182 ? 9.650 5.400 2.485 1.00 91.00 182 GLY A N 1
ATOM 1417 C CA . GLY A 1 182 ? 10.495 5.400 1.302 1.00 91.00 182 GLY A CA 1
ATOM 1418 C C . GLY A 1 182 ? 10.706 3.996 0.743 1.00 91.00 182 GLY A C 1
ATOM 1419 O O . GLY A 1 182 ? 10.541 3.763 -0.455 1.00 91.00 182 GLY A O 1
ATOM 1420 N N . LYS A 1 183 ? 11.121 3.040 1.575 1.00 90.38 183 LYS A N 1
ATOM 1421 C CA . LYS A 1 183 ? 11.762 1.791 1.121 1.00 90.38 183 LYS A CA 1
ATOM 1422 C C . LYS A 1 183 ? 11.030 0.507 1.491 1.00 90.38 183 LYS A C 1
ATOM 1424 O O . LYS A 1 183 ? 11.455 -0.541 0.995 1.00 90.38 183 LYS A O 1
ATOM 1429 N N . ARG A 1 184 ? 9.987 0.573 2.327 1.00 92.88 184 ARG A N 1
ATOM 1430 C CA . ARG A 1 184 ? 9.332 -0.640 2.831 1.00 92.88 184 ARG A CA 1
ATOM 1431 C C . ARG A 1 184 ? 7.811 -0.684 2.692 1.00 92.88 184 ARG A C 1
ATOM 1433 O O . ARG A 1 184 ? 7.268 -1.783 2.562 1.00 92.88 184 ARG A O 1
ATOM 1440 N N . TRP A 1 185 ? 7.142 0.466 2.682 1.00 94.50 185 TRP A N 1
ATOM 1441 C CA . TRP A 1 185 ? 5.692 0.584 2.549 1.00 94.50 185 TRP A CA 1
ATOM 1442 C C . TRP A 1 185 ? 5.263 0.944 1.120 1.00 94.50 185 TRP A C 1
ATOM 1444 O O . TRP A 1 185 ? 5.807 1.861 0.506 1.00 94.50 185 TRP A O 1
ATOM 1454 N N . HIS A 1 186 ? 4.268 0.213 0.610 1.00 84.75 186 HIS A N 1
ATOM 1455 C CA . HIS A 1 186 ? 3.429 0.545 -0.548 1.00 84.75 186 HIS A CA 1
ATOM 1456 C C . HIS A 1 186 ? 4.133 1.251 -1.730 1.00 84.75 186 HIS A C 1
ATOM 1458 O O . HIS A 1 186 ? 3.831 2.384 -2.108 1.00 84.75 186 HIS A O 1
ATOM 1464 N N . HIS A 1 187 ? 5.081 0.561 -2.372 1.00 86.25 187 HIS A N 1
ATOM 1465 C CA . HIS A 1 187 ? 5.962 1.166 -3.384 1.00 86.25 187 HIS A CA 1
ATOM 1466 C C . HIS A 1 187 ? 5.316 1.535 -4.723 1.00 86.25 187 HIS A C 1
ATOM 1468 O O . HIS A 1 187 ? 5.983 2.136 -5.570 1.00 86.25 187 HIS A O 1
ATOM 1474 N N . ILE A 1 188 ? 4.053 1.176 -4.941 1.00 87.81 188 ILE A N 1
ATOM 1475 C CA . ILE A 1 188 ? 3.382 1.320 -6.238 1.00 87.81 188 ILE A CA 1
ATOM 1476 C C . ILE A 1 188 ? 3.240 2.795 -6.637 1.00 87.81 188 ILE A C 1
ATOM 1478 O O . ILE A 1 188 ? 3.361 3.118 -7.820 1.00 87.81 188 ILE A O 1
ATOM 1482 N N . PHE A 1 189 ? 3.069 3.704 -5.674 1.00 89.00 189 PHE A N 1
ATOM 1483 C CA . PHE A 1 189 ? 2.864 5.131 -5.952 1.00 89.00 189 PHE A CA 1
ATOM 1484 C C . PHE A 1 189 ? 4.130 5.980 -5.881 1.00 89.00 189 PHE A C 1
ATOM 1486 O O . PHE A 1 189 ? 4.142 7.098 -6.395 1.00 89.00 189 PHE A O 1
ATOM 1493 N N . ARG A 1 190 ? 5.214 5.449 -5.299 1.00 87.81 190 ARG A N 1
ATOM 1494 C CA . ARG A 1 190 ? 6.413 6.232 -4.973 1.00 87.81 190 ARG A CA 1
ATOM 1495 C C . ARG A 1 190 ? 6.965 6.994 -6.173 1.00 87.81 190 ARG A C 1
ATOM 1497 O O . ARG A 1 190 ? 7.193 8.191 -6.071 1.00 87.81 190 ARG A O 1
ATOM 1504 N N . ARG A 1 191 ? 7.172 6.308 -7.303 1.00 87.62 191 ARG A N 1
ATOM 1505 C CA . ARG A 1 191 ? 7.722 6.939 -8.512 1.00 87.62 191 ARG A CA 1
ATOM 1506 C C . ARG A 1 191 ? 6.802 8.041 -9.035 1.00 87.62 191 ARG A C 1
ATOM 1508 O O . ARG A 1 191 ? 7.294 9.117 -9.337 1.00 87.62 191 ARG A O 1
ATOM 1515 N N . CYS A 1 192 ? 5.496 7.791 -9.110 1.00 89.69 192 CYS A N 1
ATOM 1516 C CA . CYS A 1 192 ? 4.555 8.769 -9.650 1.00 89.69 192 CYS A CA 1
ATOM 1517 C C . CYS A 1 192 ? 4.470 10.016 -8.776 1.00 89.69 192 CYS A C 1
ATOM 1519 O O . CYS A 1 192 ? 4.495 11.122 -9.303 1.00 89.69 192 CYS A O 1
ATOM 1521 N N . PHE A 1 193 ? 4.392 9.847 -7.453 1.00 92.12 193 PHE A N 1
ATOM 1522 C CA . PHE A 1 193 ? 4.397 10.974 -6.523 1.00 92.12 193 PHE A CA 1
ATOM 1523 C C . PHE A 1 193 ? 5.699 11.762 -6.610 1.00 92.12 193 PHE A C 1
ATOM 1525 O O . PHE A 1 193 ? 5.663 12.976 -6.763 1.00 92.12 193 PHE A O 1
ATOM 1532 N N . ASP A 1 194 ? 6.839 11.076 -6.603 1.00 88.06 194 ASP A N 1
ATOM 1533 C CA . ASP A 1 194 ? 8.145 11.725 -6.690 1.00 88.06 194 ASP A CA 1
ATOM 1534 C C . ASP A 1 194 ? 8.325 12.514 -7.996 1.00 88.06 194 ASP A C 1
ATOM 1536 O O . ASP A 1 194 ? 8.809 13.643 -7.992 1.00 88.06 194 ASP A O 1
ATOM 1540 N N . ARG A 1 195 ? 7.872 11.946 -9.116 1.00 88.12 195 ARG A N 1
ATOM 1541 C CA . ARG A 1 195 ? 7.979 12.565 -10.440 1.00 88.12 195 ARG A CA 1
ATOM 1542 C C . ARG A 1 195 ? 7.043 13.747 -10.629 1.00 88.12 195 ARG A C 1
ATOM 1544 O O . ARG A 1 195 ? 7.463 14.757 -11.181 1.00 88.12 195 ARG A O 1
ATOM 1551 N N . MET A 1 196 ? 5.818 13.670 -10.111 1.00 90.06 196 MET A N 1
ATOM 1552 C CA . MET A 1 196 ? 4.904 14.816 -10.106 1.00 90.06 196 MET A CA 1
ATOM 1553 C C . MET A 1 196 ? 5.450 15.996 -9.292 1.00 90.06 196 MET A C 1
ATOM 1555 O O . MET A 1 196 ? 5.050 17.127 -9.547 1.00 90.06 196 MET A O 1
ATOM 1559 N N . MET A 1 197 ? 6.391 15.760 -8.370 1.00 90.81 197 MET A N 1
ATOM 1560 C CA . MET A 1 197 ? 7.042 16.829 -7.617 1.00 90.81 197 MET A CA 1
ATOM 1561 C C . MET A 1 197 ? 8.215 17.496 -8.340 1.00 90.81 197 MET A C 1
ATOM 1563 O O . MET A 1 197 ? 8.604 18.586 -7.930 1.00 90.81 197 MET A O 1
ATOM 1567 N N . LEU A 1 198 ? 8.763 16.906 -9.412 1.00 87.25 198 LEU A N 1
ATOM 1568 C CA . LEU A 1 198 ? 9.947 17.443 -10.099 1.00 87.25 198 LEU A CA 1
ATOM 1569 C C . LEU A 1 198 ? 9.798 18.903 -10.564 1.00 87.25 198 LEU A C 1
ATOM 1571 O O . LEU A 1 198 ? 10.721 19.670 -10.294 1.00 87.25 198 LEU A O 1
ATOM 1575 N N . PRO A 1 199 ? 8.670 19.337 -11.169 1.00 85.50 199 PRO A N 1
ATOM 1576 C CA . PRO A 1 199 ? 8.508 20.728 -11.607 1.00 85.50 199 PRO A CA 1
ATOM 1577 C C . PRO A 1 199 ? 8.523 21.759 -10.469 1.00 85.50 199 PRO A C 1
ATOM 1579 O O . PRO A 1 199 ? 8.719 22.944 -10.717 1.00 85.50 199 PRO A O 1
ATOM 1582 N N . PHE A 1 200 ? 8.298 21.322 -9.227 1.00 85.56 200 PHE A N 1
ATOM 1583 C CA . PHE A 1 200 ? 8.229 22.187 -8.047 1.00 85.56 200 PHE A CA 1
ATOM 1584 C C . PHE A 1 200 ? 9.540 22.228 -7.259 1.00 85.56 200 PHE A C 1
ATOM 1586 O O . PHE A 1 200 ? 9.668 22.996 -6.306 1.00 85.56 200 PHE A O 1
ATOM 1593 N N . ILE A 1 201 ? 10.512 21.386 -7.614 1.00 84.94 201 ILE A N 1
ATOM 1594 C CA . ILE A 1 201 ? 11.836 21.434 -7.003 1.00 84.94 201 ILE A CA 1
ATOM 1595 C C . ILE A 1 201 ? 12.606 22.546 -7.718 1.00 84.94 201 ILE A C 1
ATOM 1597 O O . ILE A 1 201 ? 12.703 22.503 -8.946 1.00 84.94 201 ILE A O 1
ATOM 1601 N N . PRO A 1 202 ? 13.175 23.526 -6.989 1.00 77.19 202 PRO A N 1
ATOM 1602 C CA . PRO A 1 202 ? 13.990 24.560 -7.606 1.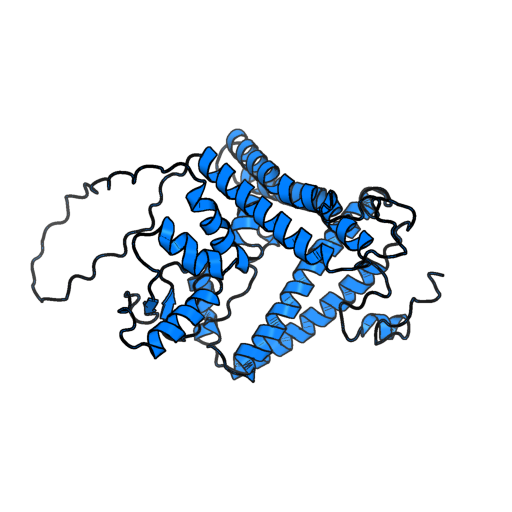00 77.19 202 PRO A CA 1
ATOM 1603 C C . PRO A 1 202 ? 15.066 23.896 -8.459 1.00 77.19 202 PRO A C 1
ATOM 1605 O O . PRO A 1 202 ? 15.764 22.999 -7.971 1.00 77.19 202 PRO A O 1
ATOM 1608 N N . PHE A 1 203 ? 15.170 24.318 -9.722 1.00 69.69 203 PHE A N 1
ATOM 1609 C CA . PHE A 1 203 ? 16.120 23.765 -10.680 1.00 69.69 203 PHE A CA 1
ATOM 1610 C C . PHE A 1 203 ? 17.518 23.872 -10.071 1.00 69.69 203 PHE A C 1
ATOM 1612 O O . PHE A 1 203 ? 18.111 24.947 -10.012 1.00 69.69 203 PHE A O 1
ATOM 1619 N N . SER A 1 204 ? 18.029 22.765 -9.537 1.00 57.38 204 SER A N 1
ATOM 1620 C CA . SER A 1 204 ? 19.424 22.713 -9.135 1.00 57.38 204 SER A CA 1
ATOM 1621 C C . SER A 1 204 ? 20.186 22.548 -10.439 1.00 57.38 204 SER A C 1
ATOM 1623 O O . SER A 1 204 ? 19.977 21.528 -11.104 1.00 57.38 204 SER A O 1
ATOM 1625 N N . PRO A 1 205 ? 20.998 23.535 -10.861 1.00 56.47 205 PRO A N 1
ATOM 1626 C CA . PRO A 1 205 ? 21.774 23.392 -12.079 1.00 56.47 205 PRO A CA 1
ATOM 1627 C C . PRO A 1 205 ? 22.544 22.071 -11.998 1.00 56.47 205 PRO A C 1
ATOM 1629 O O . PRO A 1 205 ? 23.022 21.724 -10.910 1.00 56.47 205 PRO A O 1
ATOM 1632 N N . PRO A 1 206 ? 22.624 21.300 -13.099 1.00 55.91 206 PRO A N 1
ATOM 1633 C CA . PRO A 1 206 ? 23.328 20.031 -13.093 1.00 55.91 206 PRO A CA 1
ATOM 1634 C C . PRO A 1 206 ? 24.717 20.279 -12.520 1.00 55.91 206 PRO A C 1
ATOM 1636 O O . PRO A 1 206 ? 25.473 21.102 -13.042 1.00 55.91 206 PRO A O 1
ATOM 1639 N N . SER A 1 207 ? 25.030 19.614 -11.405 1.00 49.25 207 SER A N 1
ATOM 1640 C CA . SER A 1 207 ? 26.371 19.651 -10.838 1.00 49.25 207 SER A CA 1
ATOM 1641 C C . SER A 1 207 ? 27.323 19.305 -11.974 1.00 49.25 207 SER A C 1
ATOM 1643 O O . SER A 1 207 ? 27.168 18.235 -12.576 1.00 49.25 207 SER A O 1
ATOM 1645 N N . LYS A 1 208 ? 28.238 20.227 -12.316 1.00 43.34 208 LYS A N 1
ATOM 1646 C CA . LYS A 1 208 ? 29.255 19.984 -13.346 1.00 43.34 208 LYS A CA 1
ATOM 1647 C C . LYS A 1 208 ? 29.830 18.595 -13.077 1.00 43.34 208 LYS A C 1
ATOM 1649 O O . LYS A 1 208 ? 30.141 18.335 -11.912 1.00 43.34 208 LYS A O 1
ATOM 1654 N N . PRO A 1 209 ? 29.909 17.703 -14.082 1.00 46.72 209 PRO A N 1
ATOM 1655 C CA . PRO A 1 209 ? 30.518 16.401 -13.879 1.00 46.72 209 PRO A CA 1
ATOM 1656 C C . PRO A 1 209 ? 31.893 16.664 -13.283 1.00 46.72 209 PRO A C 1
ATOM 1658 O O . PRO A 1 209 ? 32.746 17.280 -13.922 1.00 46.72 209 PRO A O 1
ATOM 1661 N N . THR A 1 210 ? 32.069 16.302 -12.014 1.00 42.06 210 THR A N 1
ATOM 1662 C CA . THR A 1 210 ? 33.376 16.304 -11.388 1.00 42.06 210 THR A CA 1
ATOM 1663 C C . THR A 1 210 ? 34.168 15.313 -12.209 1.00 42.06 210 THR A C 1
ATOM 1665 O O . THR A 1 210 ? 33.890 14.115 -12.175 1.00 42.06 210 THR A O 1
ATOM 1668 N N . ALA A 1 211 ? 35.070 15.831 -13.045 1.00 44.03 211 ALA A N 1
ATOM 1669 C CA . ALA A 1 211 ? 36.032 15.015 -13.752 1.00 44.03 211 ALA A CA 1
ATOM 1670 C C . ALA A 1 211 ? 36.666 14.131 -12.683 1.00 44.03 211 ALA A C 1
ATOM 1672 O O . ALA A 1 211 ? 37.327 14.629 -11.770 1.00 44.03 211 ALA A O 1
ATOM 1673 N N . SER A 1 212 ? 36.343 12.840 -12.725 1.00 42.88 212 SER A N 1
ATOM 1674 C CA . SER A 1 212 ? 36.973 11.853 -11.873 1.00 42.88 212 SER A CA 1
ATOM 1675 C C . SER A 1 212 ? 38.437 11.864 -12.278 1.00 42.88 212 SER A C 1
ATOM 1677 O O . SER A 1 212 ? 38.834 11.249 -13.264 1.00 42.88 212 SER A O 1
ATOM 1679 N N . ALA A 1 213 ? 39.226 12.652 -11.554 1.00 41.03 213 ALA A N 1
ATOM 1680 C CA . ALA A 1 213 ? 40.671 12.646 -11.596 1.00 41.03 213 ALA A CA 1
ATOM 1681 C C . ALA A 1 213 ? 41.148 11.347 -10.934 1.00 41.03 213 ALA A C 1
ATOM 1683 O O . ALA A 1 213 ? 41.744 11.358 -9.868 1.00 41.03 213 ALA A O 1
ATOM 1684 N N . ASN A 1 214 ? 40.840 10.214 -11.563 1.00 41.66 214 ASN A N 1
ATOM 1685 C CA . ASN A 1 214 ? 41.536 8.954 -11.355 1.00 41.66 214 ASN A CA 1
ATOM 1686 C C . ASN A 1 214 ? 42.388 8.686 -12.598 1.00 41.66 214 ASN A C 1
ATOM 1688 O O . ASN A 1 214 ? 42.220 7.710 -13.324 1.00 41.66 214 ASN A O 1
ATOM 1692 N N . GLY A 1 215 ? 43.322 9.606 -12.843 1.00 47.47 215 GLY A N 1
ATOM 1693 C CA . GLY A 1 215 ? 44.521 9.316 -13.610 1.00 47.47 215 GLY A CA 1
ATOM 1694 C C . GLY A 1 215 ? 45.478 8.525 -12.724 1.00 47.47 215 GLY A C 1
ATOM 1695 O O . GLY A 1 215 ? 46.192 9.122 -11.928 1.00 47.47 215 GLY A O 1
ATOM 1696 N N . ASN A 1 216 ? 45.437 7.194 -12.818 1.00 47.69 216 ASN A N 1
ATOM 1697 C CA . ASN A 1 216 ? 46.608 6.313 -12.710 1.00 47.69 216 ASN A CA 1
ATOM 1698 C C . ASN A 1 216 ? 46.187 4.849 -12.897 1.00 47.69 216 ASN A C 1
ATOM 1700 O O . ASN A 1 216 ? 46.019 4.089 -11.947 1.00 47.69 216 ASN A O 1
ATOM 1704 N N . GLY A 1 217 ? 46.040 4.443 -14.155 1.00 41.88 217 GLY A N 1
ATOM 1705 C CA . GLY A 1 217 ? 45.925 3.045 -14.553 1.00 41.88 217 GLY A CA 1
ATOM 1706 C C . GLY A 1 217 ? 46.655 2.862 -15.873 1.00 41.88 217 GLY A C 1
ATOM 1707 O O . GLY A 1 217 ? 46.136 3.235 -16.919 1.00 41.88 217 GLY A O 1
ATOM 1708 N N . LYS A 1 218 ? 47.893 2.366 -15.801 1.00 46.12 218 LYS A N 1
ATOM 1709 C CA . LYS A 1 218 ? 48.769 2.072 -16.940 1.00 46.12 218 LYS A CA 1
ATOM 1710 C C . LYS A 1 218 ? 48.032 1.262 -18.009 1.00 46.12 218 LYS A C 1
ATOM 1712 O O . LYS A 1 218 ? 47.443 0.224 -17.718 1.00 46.12 218 LYS A O 1
ATOM 1717 N N . SER A 1 219 ? 48.128 1.737 -19.246 1.00 41.59 219 SER A N 1
ATOM 1718 C CA . SER A 1 219 ? 47.658 1.061 -20.446 1.00 41.59 219 SER A CA 1
ATOM 1719 C C . SER A 1 219 ? 48.420 -0.246 -20.673 1.00 41.59 219 SER A C 1
ATOM 1721 O O . SER A 1 219 ? 49.628 -0.222 -20.908 1.00 41.59 219 SER A O 1
ATOM 1723 N N . HIS A 1 220 ? 47.708 -1.367 -20.702 1.00 43.56 220 HIS A N 1
ATOM 1724 C CA . HIS A 1 220 ? 48.083 -2.478 -21.567 1.00 43.56 220 HIS A CA 1
ATOM 1725 C C . HIS A 1 220 ? 47.129 -2.461 -22.756 1.00 43.56 220 HIS A C 1
ATOM 1727 O O . HIS A 1 220 ? 45.936 -2.719 -22.623 1.00 43.56 220 HIS A O 1
ATOM 1733 N N . ALA A 1 221 ? 47.674 -2.076 -23.906 1.00 46.28 221 ALA A N 1
ATOM 1734 C CA . ALA A 1 221 ? 47.000 -2.154 -25.184 1.00 46.28 221 ALA A CA 1
ATOM 1735 C C . ALA A 1 221 ? 46.880 -3.625 -25.590 1.00 46.28 221 ALA A C 1
ATOM 1737 O O . ALA A 1 221 ? 47.892 -4.310 -25.729 1.00 46.28 221 ALA A O 1
ATOM 1738 N N . ASN A 1 222 ? 45.658 -4.096 -25.818 1.00 42.38 222 ASN A N 1
ATOM 1739 C CA . ASN A 1 222 ? 45.434 -5.085 -26.858 1.00 42.38 222 ASN A CA 1
ATOM 1740 C C . ASN A 1 222 ? 44.046 -4.877 -27.459 1.00 42.38 222 ASN A C 1
ATOM 1742 O O . ASN A 1 222 ? 43.043 -4.831 -26.747 1.00 42.38 222 ASN A O 1
ATOM 1746 N N . GLY A 1 223 ? 44.033 -4.652 -28.769 1.00 44.97 223 GLY A N 1
ATOM 1747 C CA . GLY A 1 223 ? 42.850 -4.297 -29.528 1.00 44.97 223 GLY A CA 1
ATOM 1748 C C . GLY A 1 223 ? 41.904 -5.474 -29.725 1.00 44.97 223 GLY A C 1
ATOM 1749 O O . GLY A 1 223 ? 42.320 -6.582 -30.048 1.00 44.97 223 GLY A O 1
ATOM 1750 N N . ASN A 1 224 ? 40.614 -5.192 -29.595 1.00 37.88 224 ASN A N 1
ATOM 1751 C CA . ASN A 1 224 ? 39.626 -5.596 -30.584 1.00 37.88 224 ASN A CA 1
ATOM 1752 C C . ASN A 1 224 ? 38.398 -4.701 -30.435 1.00 37.88 224 ASN A C 1
ATOM 1754 O O . ASN A 1 224 ? 37.942 -4.435 -29.325 1.00 37.88 224 ASN A O 1
ATOM 1758 N N . GLY A 1 225 ? 37.915 -4.187 -31.565 1.00 43.62 225 GLY A N 1
ATOM 1759 C CA . GLY A 1 225 ? 36.802 -3.252 -31.627 1.00 43.62 225 GLY A CA 1
ATOM 1760 C C . GLY A 1 225 ? 35.514 -3.886 -31.117 1.00 43.62 225 GLY A C 1
ATOM 1761 O O . GLY A 1 225 ? 34.912 -4.718 -31.788 1.00 43.62 225 GLY A O 1
ATOM 1762 N N . SER A 1 226 ? 35.078 -3.448 -29.942 1.00 35.59 226 SER A N 1
ATOM 1763 C CA . SER A 1 226 ? 33.718 -3.619 -29.449 1.00 35.59 226 SER A CA 1
ATOM 1764 C C . SER A 1 226 ? 33.113 -2.234 -29.271 1.00 35.59 226 SER A C 1
ATOM 1766 O O . SER A 1 226 ? 33.688 -1.389 -28.586 1.00 35.59 226 SER A O 1
ATOM 1768 N N . SER A 1 227 ? 31.973 -2.021 -29.922 1.00 37.44 227 SER A N 1
ATOM 1769 C CA . SER A 1 227 ? 31.093 -0.860 -29.807 1.00 37.44 227 SER A CA 1
ATOM 1770 C C . SER A 1 227 ? 31.069 -0.281 -28.391 1.00 37.44 227 SER A C 1
ATOM 1772 O O . SER A 1 227 ? 30.664 -0.964 -27.451 1.00 37.44 227 SER A O 1
ATOM 1774 N N . GLU A 1 228 ? 31.492 0.977 -28.269 1.00 33.28 228 GLU A N 1
ATOM 1775 C CA . GLU A 1 228 ? 31.434 1.797 -27.060 1.00 33.28 228 GLU A CA 1
ATOM 1776 C C . GLU A 1 228 ? 29.999 1.835 -26.512 1.00 33.28 228 GLU A C 1
ATOM 1778 O O . GLU A 1 228 ? 29.159 2.643 -26.912 1.00 33.28 228 GLU A O 1
ATOM 1783 N N . SER A 1 229 ? 29.695 0.941 -25.572 1.00 34.41 229 SER A N 1
ATOM 1784 C CA . SER A 1 229 ? 28.522 1.060 -24.720 1.00 34.41 229 SER A CA 1
ATOM 1785 C C . SER A 1 229 ? 28.768 2.252 -23.799 1.00 34.41 229 SER A C 1
ATOM 1787 O O . SER A 1 229 ? 29.487 2.137 -22.804 1.00 34.41 229 SER A O 1
ATOM 1789 N N . THR A 1 230 ? 28.220 3.417 -24.151 1.00 32.78 230 THR A N 1
ATOM 1790 C CA . THR A 1 230 ? 28.257 4.604 -23.294 1.00 32.78 230 THR A CA 1
ATOM 1791 C C . THR A 1 230 ? 27.769 4.199 -21.898 1.00 32.78 230 THR A C 1
ATOM 1793 O O . THR A 1 230 ? 26.635 3.721 -21.781 1.00 32.78 230 THR A O 1
ATOM 1796 N N . PRO A 1 231 ? 28.592 4.326 -20.841 1.00 35.38 231 PRO A N 1
ATOM 1797 C CA . PRO A 1 231 ? 28.184 3.926 -19.506 1.00 35.38 231 PRO A CA 1
ATOM 1798 C C . PRO A 1 231 ? 26.922 4.699 -19.125 1.00 35.38 231 PRO A C 1
ATOM 1800 O O . PRO A 1 231 ? 26.872 5.925 -19.251 1.00 35.38 231 PRO A O 1
ATOM 1803 N N . LEU A 1 232 ? 25.894 3.954 -18.705 1.00 37.03 232 LEU A N 1
ATOM 1804 C CA . LEU A 1 232 ? 24.632 4.472 -18.183 1.00 37.03 232 LEU A CA 1
ATOM 1805 C C . LEU A 1 232 ? 24.929 5.644 -17.248 1.00 37.03 232 LEU A C 1
ATOM 1807 O O . LEU A 1 232 ? 25.489 5.442 -16.170 1.00 37.03 232 LEU A O 1
ATOM 1811 N N . ARG A 1 233 ? 24.582 6.865 -17.678 1.00 33.91 233 ARG A N 1
ATOM 1812 C CA . ARG A 1 233 ? 24.735 8.074 -16.867 1.00 33.91 233 ARG A CA 1
ATOM 1813 C C . ARG A 1 233 ? 24.017 7.798 -15.544 1.00 33.91 233 ARG A C 1
ATOM 1815 O O . ARG A 1 233 ? 22.799 7.600 -15.574 1.00 33.91 233 ARG A O 1
ATOM 1822 N N . PRO A 1 234 ? 24.724 7.740 -14.400 1.00 36.47 234 PRO A N 1
ATOM 1823 C CA . PRO A 1 234 ? 24.047 7.635 -13.124 1.00 36.47 234 PRO A CA 1
ATOM 1824 C C . PRO A 1 234 ? 23.088 8.819 -13.050 1.00 36.47 234 PRO A C 1
ATOM 1826 O O . PRO A 1 234 ? 23.503 9.959 -13.289 1.00 36.47 234 PRO A O 1
ATOM 1829 N N . LEU A 1 235 ? 21.805 8.548 -12.782 1.00 37.53 235 LEU A N 1
ATOM 1830 C CA . LEU A 1 235 ? 20.848 9.591 -12.416 1.00 37.53 235 LEU A CA 1
ATOM 1831 C C . LEU A 1 235 ? 21.557 10.510 -11.418 1.00 37.53 235 LEU A C 1
ATOM 1833 O O . LEU A 1 235 ? 22.147 9.976 -10.474 1.00 37.53 235 LEU A O 1
ATOM 1837 N N . PRO A 1 236 ? 21.578 11.836 -11.646 1.00 34.22 236 PRO A N 1
ATOM 1838 C CA . PRO A 1 236 ? 22.367 12.746 -10.840 1.00 34.22 236 PRO A CA 1
ATOM 1839 C C . PRO A 1 236 ? 22.017 12.509 -9.377 1.00 34.22 236 PRO A C 1
ATOM 1841 O O . PRO A 1 236 ? 20.923 12.832 -8.917 1.00 34.22 236 PRO A O 1
ATOM 1844 N N . THR A 1 237 ? 22.959 11.926 -8.638 1.00 39.97 237 THR A N 1
ATOM 1845 C CA . THR A 1 237 ? 22.928 11.830 -7.181 1.00 39.97 237 THR A CA 1
ATOM 1846 C C . THR A 1 237 ? 23.268 13.203 -6.621 1.00 39.97 237 THR A C 1
ATOM 1848 O O . THR A 1 237 ? 24.177 13.336 -5.800 1.00 39.97 237 THR A O 1
ATOM 1851 N N . SER A 1 238 ? 22.604 14.250 -7.130 1.00 43.22 238 SER A N 1
ATOM 1852 C CA . SER A 1 238 ? 22.738 15.573 -6.562 1.00 43.22 238 SER A CA 1
ATOM 1853 C C . SER A 1 238 ? 22.307 15.434 -5.113 1.00 43.22 238 SER A C 1
ATOM 1855 O O . SER A 1 238 ? 21.261 14.862 -4.789 1.00 43.22 238 SER A O 1
ATOM 1857 N N . THR A 1 239 ? 23.200 15.857 -4.232 1.00 48.31 239 THR A N 1
ATOM 1858 C CA . THR A 1 239 ? 22.935 16.082 -2.823 1.00 48.31 239 THR A CA 1
ATOM 1859 C C . THR A 1 239 ? 21.778 17.070 -2.759 1.00 48.31 239 THR A C 1
ATOM 1861 O O . THR A 1 239 ? 21.990 18.282 -2.751 1.00 48.31 239 THR A O 1
ATOM 1864 N N . SER A 1 240 ? 20.541 16.573 -2.837 1.00 61.25 240 SER A N 1
ATOM 1865 C CA . SER A 1 240 ? 19.372 17.429 -2.748 1.00 61.25 240 SER A CA 1
ATOM 1866 C C . SER A 1 240 ? 19.474 18.106 -1.395 1.00 61.25 240 SER A C 1
ATOM 1868 O O . SER A 1 240 ? 19.606 17.407 -0.385 1.00 61.25 240 SER A O 1
ATOM 1870 N N . SER A 1 241 ? 19.455 19.437 -1.373 1.00 81.94 241 SER A N 1
ATOM 1871 C CA . SER A 1 241 ? 19.402 20.173 -0.116 1.00 81.94 241 SER A CA 1
ATOM 1872 C C . SER A 1 241 ? 18.278 19.600 0.754 1.00 81.94 241 SER A C 1
ATOM 1874 O O . SER A 1 241 ? 17.270 19.101 0.238 1.00 81.94 241 SER A O 1
ATOM 1876 N N . THR A 1 242 ? 18.433 19.662 2.076 1.00 83.75 242 THR A N 1
ATOM 1877 C CA . THR A 1 242 ? 17.388 19.245 3.024 1.00 83.75 242 THR A CA 1
ATOM 1878 C C . THR A 1 242 ? 16.031 19.855 2.657 1.00 83.75 242 THR A C 1
ATOM 1880 O O . THR A 1 242 ? 15.006 19.182 2.726 1.00 83.75 242 THR A O 1
ATOM 1883 N N . THR A 1 243 ? 16.036 21.091 2.148 1.00 86.12 243 THR A N 1
ATOM 1884 C CA . THR A 1 243 ? 14.869 21.786 1.596 1.00 86.12 243 THR A CA 1
ATOM 1885 C C . THR A 1 243 ? 14.219 21.030 0.437 1.00 86.12 243 THR A C 1
ATOM 1887 O O . THR A 1 243 ? 13.024 20.761 0.490 1.00 86.12 243 THR A O 1
ATOM 1890 N N . SER A 1 244 ? 14.975 20.628 -0.589 1.00 87.44 244 SER A N 1
ATOM 1891 C CA . SER A 1 244 ? 14.428 19.871 -1.725 1.00 87.44 244 SER A CA 1
ATOM 1892 C C . SER A 1 244 ? 13.887 18.504 -1.304 1.00 87.44 244 SER A C 1
ATOM 1894 O O . SER A 1 244 ? 12.851 18.069 -1.808 1.00 87.44 244 SER A O 1
ATOM 1896 N N . ALA A 1 245 ? 14.548 17.829 -0.358 1.00 87.56 245 ALA A N 1
ATOM 1897 C CA . ALA A 1 245 ? 14.053 16.571 0.199 1.00 87.56 245 ALA A CA 1
ATOM 1898 C C . ALA A 1 245 ? 12.725 16.764 0.954 1.00 87.56 245 ALA A C 1
ATOM 1900 O O . ALA A 1 245 ? 11.798 15.974 0.773 1.00 87.56 245 ALA A O 1
ATOM 1901 N N . LEU A 1 246 ? 12.605 17.840 1.738 1.00 90.19 246 LEU A N 1
ATOM 1902 C CA . LEU A 1 246 ? 11.386 18.177 2.471 1.00 90.19 246 LEU A CA 1
ATOM 1903 C C . LEU A 1 246 ? 10.238 18.587 1.536 1.00 90.19 246 LEU A C 1
ATOM 1905 O O . LEU A 1 246 ? 9.114 18.133 1.739 1.00 90.19 246 LEU A O 1
ATOM 1909 N N . ILE A 1 247 ? 10.510 19.378 0.490 1.00 91.81 247 ILE A N 1
ATOM 1910 C CA . ILE A 1 247 ? 9.521 19.745 -0.541 1.00 91.81 247 ILE A CA 1
ATOM 1911 C C . ILE A 1 247 ? 8.984 18.484 -1.224 1.00 91.81 247 ILE A C 1
ATOM 1913 O O . ILE A 1 247 ? 7.770 18.304 -1.322 1.00 91.81 247 ILE A O 1
ATOM 1917 N N . ARG A 1 248 ? 9.876 17.574 -1.639 1.00 91.75 248 ARG A N 1
ATOM 1918 C CA . ARG A 1 248 ? 9.492 16.290 -2.249 1.00 91.75 248 ARG A CA 1
ATOM 1919 C C . ARG A 1 248 ? 8.643 15.446 -1.314 1.00 91.75 248 ARG A C 1
ATOM 1921 O O . ARG A 1 248 ? 7.601 14.956 -1.736 1.00 91.75 248 ARG A O 1
ATOM 1928 N N . ALA A 1 249 ? 9.076 15.277 -0.064 1.00 93.06 249 ALA A N 1
ATOM 1929 C CA . ALA A 1 249 ? 8.337 14.494 0.919 1.00 93.06 249 ALA A CA 1
ATOM 1930 C C . ALA A 1 249 ? 6.946 15.095 1.160 1.00 93.06 249 ALA A C 1
ATOM 1932 O O . ALA A 1 249 ? 5.947 14.394 1.035 1.00 93.06 249 ALA A O 1
ATOM 1933 N N . THR A 1 250 ? 6.873 16.401 1.419 1.00 95.69 250 THR A N 1
ATOM 1934 C CA . THR A 1 250 ? 5.613 17.114 1.676 1.00 95.69 250 THR A CA 1
ATOM 1935 C C . THR A 1 250 ? 4.656 17.004 0.499 1.00 95.69 250 THR A C 1
ATOM 1937 O O . THR A 1 250 ? 3.501 16.632 0.680 1.00 95.69 250 THR A O 1
ATOM 1940 N N . GLY A 1 251 ? 5.139 17.247 -0.718 1.00 95.50 251 GLY A N 1
ATOM 1941 C CA . GLY A 1 251 ? 4.317 17.134 -1.913 1.00 95.50 251 GLY A CA 1
ATOM 1942 C C . GLY A 1 251 ? 3.861 15.703 -2.205 1.00 95.50 251 GLY A C 1
ATOM 1943 O O . GLY A 1 251 ? 2.695 15.486 -2.526 1.00 95.50 251 GLY A O 1
ATOM 1944 N N . ALA A 1 252 ? 4.730 14.706 -2.010 1.00 94.56 252 ALA A N 1
ATOM 1945 C CA . ALA A 1 252 ? 4.352 13.301 -2.151 1.00 94.56 252 ALA A CA 1
ATOM 1946 C C . ALA A 1 252 ? 3.260 12.897 -1.148 1.00 94.56 252 ALA A C 1
ATOM 1948 O O . ALA A 1 252 ? 2.305 12.215 -1.524 1.00 94.56 252 ALA A O 1
ATOM 1949 N N . PHE A 1 253 ? 3.365 13.345 0.106 1.00 97.06 253 PHE A N 1
ATOM 1950 C CA . PHE A 1 253 ? 2.326 13.108 1.102 1.00 97.06 253 PHE A CA 1
ATOM 1951 C C . PHE A 1 253 ? 1.045 13.879 0.797 1.00 97.06 253 PHE A C 1
ATOM 1953 O O . PHE A 1 253 ? -0.010 13.280 0.915 1.00 97.06 253 PHE A O 1
ATOM 1960 N N . ALA A 1 254 ? 1.102 15.119 0.305 1.00 97.50 254 ALA A N 1
ATOM 1961 C CA . ALA A 1 254 ? -0.088 15.863 -0.118 1.00 97.50 254 ALA A CA 1
ATOM 1962 C C . ALA A 1 254 ? -0.830 15.181 -1.284 1.00 97.50 254 ALA A C 1
ATOM 1964 O O . ALA A 1 254 ? -2.057 15.068 -1.264 1.00 97.50 254 ALA A O 1
ATOM 1965 N N . LEU A 1 255 ? -0.096 14.659 -2.274 1.00 96.19 255 LEU A N 1
ATOM 1966 C CA . LEU A 1 255 ? -0.667 13.858 -3.364 1.00 96.19 255 LEU A CA 1
ATOM 1967 C C . LEU A 1 255 ? -1.286 12.554 -2.844 1.00 96.19 255 LEU A C 1
ATOM 1969 O O . LEU A 1 255 ? -2.359 12.155 -3.301 1.00 96.19 255 LEU A O 1
ATOM 1973 N N . SER A 1 256 ? -0.641 11.913 -1.864 1.00 96.44 256 SER A N 1
ATOM 1974 C CA . SER A 1 256 ? -1.210 10.764 -1.158 1.00 96.44 256 SER A CA 1
ATOM 1975 C C . SER A 1 256 ? -2.491 11.146 -0.417 1.00 96.44 256 SER A C 1
ATOM 1977 O O . SER A 1 256 ? -3.486 10.438 -0.547 1.00 96.44 256 SER A O 1
ATOM 1979 N N . THR A 1 257 ? -2.516 12.271 0.300 1.00 97.81 257 THR A N 1
ATOM 1980 C CA . THR A 1 257 ? -3.706 12.775 0.993 1.00 97.81 257 THR A CA 1
ATOM 1981 C C . THR A 1 257 ? -4.865 12.949 0.021 1.00 97.81 257 THR A C 1
ATOM 1983 O O . THR A 1 257 ? -5.948 12.427 0.263 1.00 97.81 257 THR A O 1
ATOM 1986 N N . LEU A 1 258 ? -4.629 13.612 -1.117 1.00 97.44 258 LEU A N 1
ATOM 1987 C CA . LEU A 1 258 ? -5.651 13.828 -2.140 1.00 97.44 258 LEU A CA 1
ATOM 1988 C C . LEU A 1 258 ? -6.192 12.506 -2.699 1.00 97.44 258 LEU A C 1
ATOM 1990 O O . LEU A 1 258 ? -7.402 12.355 -2.851 1.00 97.44 258 LEU A O 1
ATOM 1994 N N . LEU A 1 259 ? -5.315 11.535 -2.975 1.00 96.19 259 LEU A N 1
ATOM 1995 C CA . LEU A 1 259 ? -5.732 10.204 -3.417 1.00 96.19 259 LEU A CA 1
ATOM 1996 C C . LEU A 1 259 ? -6.669 9.542 -2.397 1.00 96.19 259 LEU A C 1
ATOM 1998 O O . LEU A 1 259 ? -7.720 9.032 -2.779 1.00 96.19 259 LEU A O 1
ATOM 2002 N N . HIS A 1 260 ? -6.310 9.563 -1.114 1.00 97.12 260 HIS A N 1
ATOM 2003 C CA . HIS A 1 260 ? -7.112 8.919 -0.075 1.00 97.12 260 HIS A CA 1
ATOM 2004 C C . HIS A 1 260 ? -8.423 9.667 0.187 1.00 97.12 260 HIS A C 1
ATOM 2006 O O . HIS A 1 260 ? -9.440 9.011 0.383 1.00 97.12 260 HIS A O 1
ATOM 2012 N N . LEU A 1 261 ? -8.447 11.002 0.093 1.00 97.00 261 LEU A N 1
ATOM 2013 C CA . LEU A 1 261 ? -9.689 11.787 0.116 1.00 97.00 261 LEU A CA 1
ATOM 2014 C C . LEU A 1 261 ? -10.621 11.387 -1.035 1.00 97.00 261 LEU A C 1
ATOM 2016 O O . LEU A 1 261 ? -11.800 11.131 -0.811 1.00 97.00 261 LEU A O 1
ATOM 2020 N N . ILE A 1 262 ? -10.093 11.261 -2.261 1.00 96.50 262 ILE A N 1
ATOM 2021 C CA . ILE A 1 262 ? -10.879 10.824 -3.425 1.00 96.50 262 ILE A CA 1
ATOM 2022 C C . ILE A 1 262 ? -11.459 9.429 -3.198 1.00 96.50 262 ILE A C 1
ATOM 2024 O O . ILE A 1 262 ? -12.634 9.226 -3.488 1.00 96.50 262 ILE A O 1
ATOM 2028 N N . ILE A 1 263 ? -10.661 8.482 -2.694 1.00 95.50 263 ILE A N 1
ATOM 2029 C CA . ILE A 1 263 ? -11.113 7.111 -2.419 1.00 95.50 263 ILE A CA 1
ATOM 2030 C C . ILE A 1 263 ? -12.198 7.119 -1.335 1.00 95.50 263 ILE A C 1
ATOM 2032 O O . ILE A 1 263 ? -13.291 6.607 -1.561 1.00 95.50 263 ILE A O 1
ATOM 2036 N N . MET A 1 264 ? -11.939 7.752 -0.190 1.00 95.19 264 MET A N 1
ATOM 2037 C CA . MET A 1 264 ? -12.852 7.743 0.957 1.00 95.19 264 MET A CA 1
ATOM 2038 C C . MET A 1 264 ? -14.147 8.515 0.688 1.00 95.19 264 MET A C 1
ATOM 2040 O O . MET A 1 264 ? -15.202 8.140 1.192 1.00 95.19 264 MET A O 1
ATOM 2044 N N . ASN A 1 265 ? -14.120 9.545 -0.160 1.00 94.88 265 ASN A N 1
ATOM 2045 C CA . ASN A 1 265 ? -15.327 10.267 -0.564 1.00 94.88 265 ASN A CA 1
ATOM 2046 C C . ASN A 1 265 ? -16.244 9.449 -1.498 1.00 94.88 265 ASN A C 1
ATOM 2048 O O . ASN A 1 265 ? -17.391 9.830 -1.714 1.00 94.88 265 ASN A O 1
ATOM 2052 N N . ARG A 1 266 ? -15.770 8.325 -2.058 1.00 94.81 266 ARG A N 1
ATOM 2053 C CA . ARG A 1 266 ? -16.628 7.370 -2.789 1.00 94.81 266 ARG A CA 1
ATOM 2054 C C . ARG A 1 266 ? -17.404 6.441 -1.864 1.00 94.81 266 ARG A C 1
ATOM 2056 O O . ARG A 1 266 ? -18.333 5.790 -2.330 1.00 94.81 266 ARG A O 1
ATOM 2063 N N . ILE A 1 267 ? -17.028 6.382 -0.591 1.00 93.25 267 ILE A N 1
ATOM 2064 C CA . ILE A 1 267 ? -17.678 5.543 0.407 1.00 93.25 267 ILE A CA 1
ATOM 2065 C C . ILE A 1 267 ? -18.730 6.402 1.126 1.00 93.25 267 ILE A C 1
ATOM 2067 O O . ILE A 1 267 ? -18.387 7.482 1.638 1.00 93.25 267 ILE A O 1
ATOM 2071 N N . PRO A 1 268 ? -20.011 5.983 1.139 1.00 91.62 268 PRO A N 1
ATOM 2072 C CA . PRO A 1 268 ? -21.049 6.713 1.854 1.00 91.62 268 PRO A CA 1
ATOM 2073 C C . PRO A 1 268 ? -20.723 6.760 3.357 1.00 91.62 268 PRO A C 1
ATOM 2075 O O . PRO A 1 268 ? -20.135 5.816 3.885 1.00 91.62 268 PRO A O 1
ATOM 2078 N N . PRO A 1 269 ? -21.050 7.860 4.055 1.00 90.94 269 PRO A N 1
ATOM 2079 C CA . PRO A 1 269 ? -20.883 7.920 5.503 1.00 90.94 269 PRO A CA 1
ATOM 2080 C C . PRO A 1 269 ? -21.787 6.888 6.188 1.00 90.94 269 PRO A C 1
ATOM 2082 O O . PRO A 1 269 ? -22.894 6.614 5.719 1.00 90.94 269 PRO A O 1
ATOM 2085 N N . SER A 1 270 ? -21.323 6.329 7.305 1.00 89.69 270 SER A N 1
ATOM 2086 C CA . SER A 1 270 ? -22.139 5.423 8.112 1.00 89.69 270 SER A CA 1
ATOM 2087 C C . SER A 1 270 ? -23.222 6.217 8.845 1.00 89.69 270 SER A C 1
ATOM 2089 O O . SER A 1 270 ? -22.909 7.231 9.469 1.00 89.69 270 SER A O 1
ATOM 2091 N N . PRO A 1 271 ? -24.488 5.761 8.846 1.00 87.81 271 PRO A N 1
ATOM 2092 C CA . PRO A 1 271 ? -25.532 6.392 9.651 1.00 87.81 271 PRO A CA 1
ATOM 2093 C C . PRO A 1 271 ? -25.271 6.248 11.158 1.00 87.81 271 PRO A C 1
ATOM 2095 O O . PRO A 1 271 ? -25.829 7.002 11.949 1.00 87.81 271 PRO A O 1
ATOM 2098 N N . LYS A 1 272 ? -24.432 5.283 11.558 1.00 85.88 272 LYS A N 1
ATOM 2099 C CA . LYS A 1 272 ? -24.107 4.991 12.957 1.00 85.88 272 LYS A CA 1
ATOM 2100 C C . LYS A 1 272 ? -23.086 5.961 13.551 1.00 85.88 272 LYS A C 1
ATOM 2102 O O . LYS A 1 272 ? -23.115 6.191 14.753 1.00 85.88 272 LYS A O 1
ATOM 2107 N N . TYR A 1 273 ? -22.205 6.513 12.718 1.00 85.56 273 TYR A N 1
ATOM 2108 C CA . TYR A 1 273 ? -21.136 7.419 13.131 1.00 85.56 273 TYR A CA 1
ATOM 2109 C C . TYR A 1 273 ? -21.324 8.754 12.409 1.00 85.56 273 TYR A C 1
ATOM 2111 O O . TYR A 1 273 ? -20.827 8.910 11.289 1.00 85.56 273 TYR A O 1
ATOM 2119 N N . PRO A 1 274 ? -22.060 9.712 13.005 1.00 80.50 274 PRO A N 1
ATOM 2120 C CA . PRO A 1 274 ? -22.303 11.002 12.383 1.00 80.50 274 PRO A CA 1
ATOM 2121 C C . PRO A 1 274 ? -20.974 11.673 12.044 1.00 80.50 274 PRO A C 1
ATOM 2123 O O . PRO A 1 274 ? -20.155 11.926 12.925 1.00 80.50 274 PRO A O 1
ATOM 2126 N N . ASP A 1 275 ? -20.759 11.958 10.764 1.00 81.12 275 ASP A N 1
ATOM 2127 C CA . ASP A 1 275 ? -19.593 12.708 10.321 1.00 81.12 275 ASP A CA 1
ATOM 2128 C C . ASP A 1 275 ? -19.891 14.209 10.448 1.00 81.12 275 ASP A C 1
ATOM 2130 O O . ASP A 1 275 ? -20.712 14.721 9.681 1.00 81.12 275 ASP A O 1
ATOM 2134 N N . PRO A 1 276 ? -19.266 14.944 11.389 1.00 77.06 276 PRO A N 1
ATOM 2135 C CA . PRO A 1 276 ? -19.443 16.392 11.469 1.00 77.06 276 PRO A CA 1
ATOM 2136 C C . PRO A 1 276 ? -18.845 17.116 10.250 1.00 77.06 276 PRO A C 1
ATOM 2138 O O . PRO A 1 276 ? -19.131 18.293 10.036 1.00 77.06 276 PRO A O 1
ATOM 2141 N N . TYR A 1 277 ? -18.041 16.424 9.437 1.00 76.56 277 TYR A N 1
ATOM 2142 C CA . TYR A 1 277 ? -17.335 16.952 8.278 1.00 76.56 277 TYR A CA 1
ATOM 2143 C C . TYR A 1 277 ? -17.839 16.331 6.975 1.00 76.56 277 TYR A C 1
ATOM 2145 O O . TYR A 1 277 ? -17.025 15.963 6.131 1.00 76.56 277 TYR A O 1
ATOM 2153 N N . GLN A 1 278 ? -19.166 16.240 6.788 1.00 76.75 278 GLN A N 1
ATOM 2154 C CA . GLN A 1 278 ? -19.779 15.794 5.527 1.00 76.75 278 GLN A CA 1
ATOM 2155 C C . GLN A 1 278 ? -19.261 16.621 4.341 1.00 76.75 278 GLN A C 1
ATOM 2157 O O . GLN A 1 278 ? -19.789 17.677 3.992 1.00 76.75 278 GLN A O 1
ATOM 2162 N N . GLY A 1 279 ? -18.182 16.155 3.728 1.00 86.38 279 GLY A N 1
ATOM 2163 C CA . GLY A 1 279 ? -17.440 16.928 2.759 1.00 86.38 279 GLY A CA 1
ATOM 2164 C C . GLY A 1 279 ? -16.202 16.193 2.282 1.00 86.38 279 GLY A C 1
ATOM 2165 O O . GLY A 1 279 ? -15.766 15.190 2.839 1.00 86.38 279 GLY A O 1
ATOM 2166 N N . PHE A 1 280 ? -15.622 16.723 1.212 1.00 94.50 280 PHE A N 1
ATOM 2167 C CA . PHE A 1 280 ? -14.433 16.146 0.595 1.00 94.50 280 PHE A CA 1
ATOM 2168 C C . PHE A 1 280 ? -13.188 16.226 1.497 1.00 94.50 280 PHE A C 1
ATOM 2170 O O . PHE A 1 280 ? -12.266 15.429 1.349 1.00 94.50 280 PHE A O 1
ATOM 2177 N N . TRP A 1 281 ? -13.150 17.189 2.422 1.00 95.31 281 TRP A N 1
ATOM 2178 C CA . TRP A 1 281 ? -11.996 17.502 3.265 1.00 95.31 281 TRP A CA 1
ATOM 2179 C C . TRP A 1 281 ? -12.092 16.841 4.642 1.00 95.31 281 TRP A C 1
ATOM 2181 O O . TRP A 1 281 ? -12.286 17.513 5.652 1.00 95.31 281 TRP A O 1
ATOM 2191 N N . ASP A 1 282 ? -11.925 15.521 4.687 1.00 94.25 282 ASP A N 1
ATOM 2192 C CA . ASP A 1 282 ? -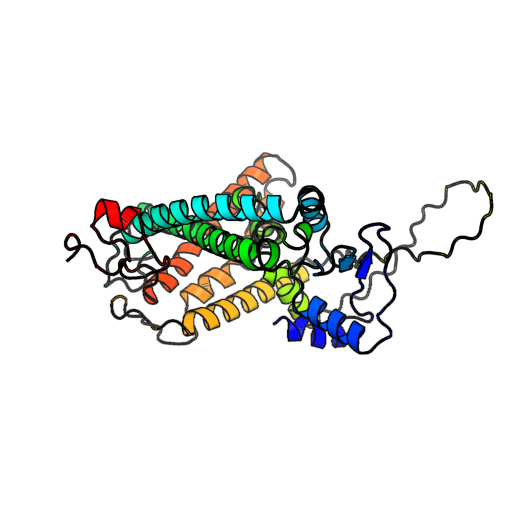11.827 14.794 5.954 1.00 94.25 282 ASP A CA 1
ATOM 2193 C C . ASP A 1 282 ? -10.548 15.205 6.713 1.00 94.25 282 ASP A C 1
ATOM 2195 O O . ASP A 1 282 ? -9.417 14.940 6.282 1.00 94.25 282 ASP A O 1
ATOM 2199 N N . ILE A 1 283 ? -10.731 15.865 7.862 1.00 94.38 283 ILE A N 1
ATOM 2200 C CA . ILE A 1 283 ? -9.641 16.399 8.691 1.00 94.38 283 ILE A CA 1
ATOM 2201 C C . ILE A 1 283 ? -8.742 15.285 9.227 1.00 94.38 283 ILE A C 1
ATOM 2203 O O . ILE A 1 283 ? -7.537 15.489 9.361 1.00 94.38 283 ILE A O 1
ATOM 2207 N N . SER A 1 284 ? -9.279 14.099 9.508 1.00 94.88 284 SER A N 1
ATOM 2208 C CA . SER A 1 284 ? -8.487 12.995 10.044 1.00 94.88 284 SER A CA 1
ATOM 2209 C C . SER A 1 284 ? -7.571 12.389 8.975 1.00 94.88 284 SER A C 1
ATOM 2211 O O . SER A 1 284 ? -6.411 12.081 9.260 1.00 94.88 284 SER A O 1
ATOM 2213 N N . ILE A 1 285 ? -8.032 12.313 7.722 1.00 96.62 285 ILE A N 1
ATOM 2214 C CA . ILE A 1 285 ? -7.186 11.936 6.576 1.00 96.62 285 ILE A CA 1
ATOM 2215 C C . ILE A 1 285 ? -6.092 12.987 6.351 1.00 96.62 285 ILE A C 1
ATOM 2217 O O . ILE A 1 285 ? -4.916 12.635 6.218 1.00 96.62 285 ILE A O 1
ATOM 2221 N N . LEU A 1 286 ? -6.460 14.275 6.339 1.00 97.31 286 LEU A N 1
ATOM 2222 C CA . LEU A 1 286 ? -5.510 15.386 6.216 1.00 97.31 286 LEU A CA 1
ATOM 2223 C C . LEU A 1 286 ? -4.437 15.313 7.313 1.00 97.31 286 LEU A C 1
ATOM 2225 O O . LEU A 1 286 ? -3.245 15.332 7.003 1.00 97.31 286 LEU A O 1
ATOM 2229 N N . ALA A 1 287 ? -4.853 15.170 8.574 1.00 96.75 287 ALA A N 1
ATOM 2230 C CA . ALA A 1 287 ? -3.967 15.097 9.729 1.00 96.75 287 ALA A CA 1
ATOM 2231 C C . ALA A 1 287 ? -3.008 13.905 9.640 1.00 96.75 287 ALA A C 1
ATOM 2233 O O . ALA A 1 287 ? -1.804 14.083 9.821 1.00 96.75 287 ALA A O 1
ATOM 2234 N N . PHE A 1 288 ? -3.501 12.708 9.300 1.00 97.62 288 PHE A N 1
ATOM 2235 C CA . PHE A 1 288 ? -2.652 11.524 9.172 1.00 97.62 288 PHE A CA 1
ATOM 2236 C C . PHE A 1 288 ? -1.560 11.717 8.122 1.00 97.62 288 PHE A C 1
ATOM 2238 O O . PHE A 1 288 ? -0.377 11.590 8.440 1.00 97.62 288 PHE A O 1
ATOM 2245 N N . PHE A 1 289 ? -1.922 12.043 6.881 1.00 97.94 289 PHE A N 1
ATOM 2246 C CA . PHE A 1 289 ? -0.944 12.084 5.794 1.00 97.94 289 PHE A CA 1
ATOM 2247 C C . PHE A 1 289 ? -0.023 13.308 5.867 1.00 97.94 289 PHE A C 1
ATOM 2249 O O . PHE A 1 289 ? 1.181 13.170 5.647 1.00 97.94 289 PHE A O 1
ATOM 2256 N N . LEU A 1 290 ? -0.541 14.492 6.217 1.00 97.81 290 LEU A N 1
ATOM 2257 C CA . LEU A 1 290 ? 0.267 15.718 6.278 1.00 97.81 290 LEU A CA 1
ATOM 2258 C C . LEU A 1 290 ? 1.163 15.795 7.523 1.00 97.81 290 LEU A C 1
ATOM 2260 O O . LEU A 1 290 ? 2.130 16.554 7.522 1.00 97.81 290 LEU A O 1
ATOM 2264 N N . ALA A 1 291 ? 0.917 14.978 8.552 1.00 98.19 291 ALA A N 1
ATOM 2265 C CA . ALA A 1 291 ? 1.837 14.838 9.679 1.00 98.19 291 ALA A CA 1
ATOM 2266 C C . ALA A 1 291 ? 3.104 14.035 9.324 1.00 98.19 291 ALA A C 1
ATOM 2268 O O . ALA A 1 291 ? 4.137 14.195 9.972 1.00 98.19 291 ALA A O 1
ATOM 2269 N N . GLN A 1 292 ? 3.083 13.179 8.297 1.00 97.81 292 GLN A N 1
ATOM 2270 C CA . GLN A 1 292 ? 4.218 12.289 8.010 1.00 97.81 292 GLN A CA 1
ATOM 2271 C C . GLN A 1 292 ? 5.521 13.024 7.628 1.00 97.81 292 GLN A C 1
ATOM 2273 O O . GLN A 1 292 ? 6.569 12.654 8.164 1.00 97.81 292 GLN A O 1
ATOM 2278 N N . PRO A 1 293 ? 5.518 14.086 6.790 1.00 97.06 293 PRO A N 1
ATOM 2279 C CA . PRO A 1 293 ? 6.715 14.895 6.543 1.00 97.06 293 PRO A CA 1
ATOM 2280 C C . PRO A 1 293 ? 7.308 15.508 7.818 1.00 97.06 293 PRO A C 1
ATOM 2282 O O . PRO A 1 293 ? 8.529 15.542 7.966 1.00 97.06 293 PRO A O 1
ATOM 2285 N N . VAL A 1 294 ? 6.457 15.945 8.754 1.00 97.38 294 VAL A N 1
ATOM 2286 C CA . VAL A 1 294 ? 6.888 16.494 10.050 1.00 97.38 294 VAL A CA 1
ATOM 2287 C C . VAL A 1 294 ? 7.569 15.410 10.880 1.00 97.38 294 VAL A C 1
ATOM 2289 O O . VAL A 1 294 ? 8.675 15.622 11.371 1.00 97.38 294 VAL A O 1
ATOM 2292 N N . GLY A 1 295 ? 6.967 14.221 10.965 1.00 96.88 295 GLY A N 1
ATOM 2293 C CA . GLY A 1 295 ? 7.567 13.077 11.652 1.00 96.88 295 GLY A CA 1
ATOM 2294 C C . GLY A 1 295 ? 8.930 12.687 11.078 1.00 96.88 295 GLY A C 1
ATOM 2295 O O . GLY A 1 295 ? 9.845 12.385 11.840 1.00 96.88 295 GLY A O 1
ATOM 2296 N N . ILE A 1 296 ? 9.088 12.737 9.748 1.00 95.75 296 ILE A N 1
ATOM 2297 C CA . ILE A 1 296 ? 10.356 12.454 9.053 1.00 95.75 296 ILE A CA 1
ATOM 2298 C C . ILE A 1 296 ? 11.408 13.525 9.365 1.00 95.75 296 ILE A C 1
ATOM 2300 O O . ILE A 1 296 ? 12.575 13.198 9.582 1.00 95.75 296 ILE A O 1
ATOM 2304 N N . LEU A 1 297 ? 11.016 14.801 9.391 1.00 94.31 297 LEU A N 1
ATOM 2305 C CA . LEU A 1 297 ? 11.918 15.895 9.745 1.00 94.31 297 LEU A CA 1
ATOM 2306 C C . LEU A 1 297 ? 12.409 15.752 11.190 1.00 94.31 297 LEU A C 1
ATOM 2308 O O . LEU A 1 297 ? 13.608 15.843 11.437 1.00 94.31 297 LEU A O 1
ATOM 2312 N N . LEU A 1 298 ? 11.499 15.477 12.126 1.00 94.44 298 LEU A N 1
ATOM 2313 C CA . LEU A 1 298 ? 11.833 15.254 13.533 1.00 94.44 298 LEU A CA 1
ATOM 2314 C C . LEU A 1 298 ? 12.745 14.035 13.719 1.00 94.44 298 LEU A C 1
ATOM 2316 O O . LEU A 1 298 ? 13.746 14.133 14.422 1.00 94.44 298 LEU A O 1
ATOM 2320 N N . ASP A 1 299 ? 12.466 12.930 13.023 1.00 93.00 299 ASP A N 1
ATOM 2321 C CA . ASP A 1 299 ? 13.324 11.736 12.989 1.00 93.00 299 ASP A CA 1
ATOM 2322 C C . ASP A 1 299 ? 14.760 12.097 12.553 1.00 93.00 299 ASP A C 1
ATOM 2324 O O . ASP A 1 299 ? 15.747 11.741 13.204 1.00 93.00 299 ASP A O 1
ATOM 2328 N N . SER A 1 300 ? 14.890 12.914 11.500 1.00 90.00 300 SER A N 1
ATOM 2329 C CA . SER A 1 300 ? 16.188 13.407 11.023 1.00 90.00 300 SER A CA 1
ATOM 2330 C C . SER A 1 300 ? 16.888 14.331 12.025 1.00 90.00 300 SER A C 1
ATOM 2332 O O . SER A 1 300 ? 18.115 14.308 12.119 1.00 90.00 300 SER A O 1
ATOM 2334 N N . LEU A 1 301 ? 16.142 15.161 12.756 1.00 90.12 301 LEU A N 1
ATOM 2335 C CA . LEU A 1 301 ? 16.709 16.065 13.757 1.00 90.12 301 LEU A CA 1
ATOM 2336 C C . LEU A 1 301 ? 17.229 15.279 14.962 1.00 90.12 301 LEU A C 1
ATOM 2338 O O . LEU A 1 301 ? 18.383 15.463 15.343 1.00 90.12 301 LEU A O 1
ATOM 2342 N N . PHE A 1 302 ? 16.440 14.346 15.501 1.00 86.75 302 PHE A N 1
ATOM 2343 C CA . PHE A 1 302 ? 16.859 13.513 16.631 1.00 86.75 302 PHE A CA 1
ATOM 2344 C C . PHE A 1 302 ? 18.064 12.633 16.302 1.00 86.75 302 PHE A C 1
ATOM 2346 O O . PHE A 1 302 ? 18.985 12.505 17.105 1.00 86.75 302 PHE A O 1
ATOM 2353 N N . THR A 1 303 ? 18.099 12.052 15.104 1.00 84.56 303 THR A N 1
ATOM 2354 C CA . THR A 1 303 ? 19.253 11.249 14.673 1.00 84.56 303 THR A CA 1
ATOM 2355 C C . THR A 1 303 ? 20.513 12.075 14.463 1.00 84.56 303 THR A C 1
ATOM 2357 O O . THR A 1 303 ? 21.614 11.571 14.688 1.00 84.56 303 THR A O 1
ATOM 2360 N N . SER A 1 304 ? 20.370 13.340 14.061 1.00 83.69 304 SER A N 1
ATOM 2361 C CA . SER A 1 304 ? 21.505 14.252 13.914 1.00 83.69 304 SER A CA 1
ATOM 2362 C C . SER A 1 304 ? 22.084 14.699 15.261 1.00 83.69 304 SER A C 1
ATOM 2364 O O . SER A 1 304 ? 23.297 14.871 15.367 1.00 83.69 304 SER A O 1
ATOM 2366 N N . THR A 1 305 ? 21.248 14.840 16.297 1.00 84.50 305 THR A N 1
ATOM 2367 C CA . THR A 1 305 ? 21.669 15.312 17.625 1.00 84.50 305 THR A CA 1
ATOM 2368 C C . THR A 1 305 ? 22.196 14.191 18.522 1.00 84.50 305 THR A C 1
ATOM 2370 O O . THR A 1 305 ? 23.158 14.406 19.254 1.00 84.50 305 THR A O 1
ATOM 2373 N N . LEU A 1 306 ? 21.632 12.979 18.450 1.00 77.88 306 LEU A N 1
ATOM 2374 C CA . LEU A 1 306 ? 21.946 11.850 19.347 1.00 77.88 306 LEU A CA 1
ATOM 2375 C C . LEU A 1 306 ? 23.204 11.039 18.964 1.00 77.88 306 LEU A C 1
ATOM 2377 O O . LEU A 1 306 ? 23.344 9.881 19.354 1.00 77.88 306 LEU A O 1
ATOM 2381 N N . SER A 1 307 ? 24.152 11.658 18.261 1.00 64.31 307 SER A N 1
ATOM 2382 C CA . SER A 1 307 ? 25.336 11.038 17.650 1.00 64.31 307 SER A CA 1
ATOM 2383 C C . SER A 1 307 ? 25.016 10.194 16.402 1.00 64.31 307 SER A C 1
ATOM 2385 O O . SER A 1 307 ? 24.438 9.101 16.488 1.00 64.31 307 SER A O 1
ATOM 2387 N N . PRO A 1 308 ? 25.419 10.661 15.207 1.00 62.97 308 PRO A N 1
ATOM 2388 C CA . PRO A 1 308 ? 25.192 9.929 13.976 1.00 62.97 308 PRO A CA 1
ATOM 2389 C C . PRO A 1 308 ? 26.018 8.636 14.005 1.00 62.97 308 PRO A C 1
ATOM 2391 O O . PRO A 1 308 ? 27.245 8.687 14.041 1.00 62.97 308 PRO A O 1
ATOM 2394 N N . LYS A 1 309 ? 25.338 7.484 13.892 1.00 64.38 309 LYS A N 1
ATOM 2395 C CA . LYS A 1 309 ? 25.892 6.123 13.670 1.00 64.38 309 LYS A CA 1
ATOM 2396 C C . LYS A 1 309 ? 26.134 5.221 14.892 1.00 64.38 309 LYS A C 1
ATOM 2398 O O . LYS A 1 309 ? 26.716 4.153 14.715 1.00 64.38 309 LYS A O 1
ATOM 2403 N N . SER A 1 310 ? 25.665 5.547 16.096 1.00 77.62 310 SER A N 1
ATOM 2404 C CA . SER A 1 310 ? 25.610 4.527 17.160 1.00 77.62 310 SER A CA 1
ATOM 2405 C C . SER A 1 310 ? 24.455 3.532 16.934 1.00 77.62 310 SER A C 1
ATOM 2407 O O . SER A 1 310 ? 23.401 3.884 16.410 1.00 77.62 310 SER A O 1
ATOM 2409 N N . GLN A 1 311 ? 24.595 2.283 17.391 1.00 77.56 311 GLN A N 1
ATOM 2410 C CA . GLN A 1 311 ? 23.479 1.319 17.399 1.00 77.56 311 GLN A CA 1
ATOM 2411 C C . GLN A 1 311 ? 22.281 1.836 18.223 1.00 77.56 311 GLN A C 1
ATOM 2413 O O . GLN A 1 311 ? 21.127 1.524 17.920 1.00 77.56 311 GLN A O 1
ATOM 2418 N N . SER A 1 312 ? 22.544 2.663 19.243 1.00 78.62 312 SER A N 1
ATOM 2419 C CA . SER A 1 312 ? 21.504 3.296 20.055 1.00 78.62 312 SER A CA 1
ATOM 2420 C C . SER A 1 312 ? 20.656 4.296 19.263 1.00 78.62 312 SER A C 1
ATOM 2422 O O . SER A 1 312 ? 19.445 4.338 19.478 1.00 78.62 312 SER A O 1
ATOM 2424 N N . SER A 1 313 ? 21.224 5.032 18.298 1.00 82.50 313 SER A N 1
ATOM 2425 C CA . SER A 1 313 ? 20.440 5.959 17.468 1.00 82.50 313 SER A CA 1
ATOM 2426 C C . SER A 1 313 ? 19.512 5.226 16.495 1.00 82.50 313 SER A C 1
ATOM 2428 O O . SER A 1 313 ? 18.389 5.677 16.273 1.00 82.50 313 SER A O 1
ATOM 2430 N N . ILE A 1 314 ? 19.901 4.043 16.002 1.00 86.25 314 ILE A N 1
ATOM 2431 C CA . ILE A 1 314 ? 19.021 3.168 15.203 1.00 86.25 314 ILE A CA 1
ATOM 2432 C C . ILE A 1 314 ? 17.833 2.682 16.043 1.00 86.25 314 ILE A C 1
ATOM 2434 O O . ILE A 1 314 ? 16.689 2.733 15.589 1.00 86.25 314 ILE A O 1
ATOM 2438 N N . GLY A 1 315 ? 18.093 2.226 17.273 1.00 90.50 315 GLY A N 1
ATOM 2439 C CA . GLY A 1 315 ? 17.040 1.796 18.196 1.00 90.50 315 GLY A CA 1
ATOM 2440 C C . GLY A 1 315 ? 16.050 2.920 18.503 1.00 90.50 315 GLY A C 1
ATOM 2441 O O . GLY A 1 315 ? 14.841 2.719 18.396 1.00 90.50 315 GLY A O 1
ATOM 2442 N N . PHE A 1 316 ? 16.561 4.117 18.801 1.00 91.38 316 PHE A N 1
ATOM 2443 C CA . PHE A 1 316 ? 15.739 5.299 19.054 1.00 91.38 316 PHE A CA 1
ATOM 2444 C C . PHE A 1 316 ? 14.876 5.681 17.844 1.00 91.38 316 PHE A C 1
ATOM 2446 O O . PHE A 1 316 ? 13.667 5.840 17.988 1.00 91.38 316 PHE A O 1
ATOM 2453 N N . SER A 1 317 ? 15.467 5.757 16.648 1.00 91.88 317 SER A N 1
ATOM 2454 C CA . SER A 1 317 ? 14.753 6.093 15.401 1.00 91.88 317 SER A CA 1
ATOM 2455 C C . SER A 1 317 ? 13.616 5.116 15.116 1.00 91.88 317 SER A C 1
ATOM 2457 O O . SER A 1 317 ? 12.525 5.508 14.707 1.00 91.88 317 SER A O 1
ATOM 2459 N N . ARG A 1 318 ? 13.841 3.826 15.392 1.00 94.44 318 ARG A N 1
ATOM 2460 C CA . ARG A 1 318 ? 12.815 2.796 15.239 1.00 94.44 318 ARG A CA 1
ATOM 2461 C C . ARG A 1 318 ? 11.672 3.009 16.227 1.00 94.44 318 ARG A C 1
ATOM 2463 O O . ARG A 1 318 ? 10.516 2.948 15.818 1.00 94.44 318 ARG A O 1
ATOM 2470 N N . ILE A 1 319 ? 11.980 3.250 17.502 1.00 94.94 319 ILE A N 1
ATOM 2471 C CA . ILE A 1 319 ? 10.966 3.528 18.532 1.00 94.94 319 ILE A CA 1
ATOM 2472 C C . ILE A 1 319 ? 10.162 4.774 18.151 1.00 94.94 319 ILE A C 1
ATOM 2474 O O . ILE A 1 319 ? 8.934 4.726 18.168 1.00 94.94 319 ILE A O 1
ATOM 2478 N N . TRP A 1 320 ? 10.839 5.850 17.743 1.00 95.62 320 TRP A N 1
ATOM 2479 C CA . TRP A 1 320 ? 10.211 7.079 17.262 1.00 95.62 320 TRP A CA 1
ATOM 2480 C C . TRP A 1 320 ? 9.275 6.817 16.081 1.00 95.62 320 TRP A C 1
ATOM 2482 O O . TRP A 1 320 ? 8.113 7.216 16.123 1.00 95.62 320 TRP A O 1
ATOM 2492 N N . ALA A 1 321 ? 9.744 6.103 15.056 1.00 95.56 321 ALA A N 1
ATOM 2493 C CA . ALA A 1 321 ? 8.952 5.801 13.871 1.00 95.56 321 ALA A CA 1
ATOM 2494 C C . ALA A 1 321 ? 7.657 5.053 14.220 1.00 95.56 321 ALA A C 1
ATOM 2496 O O . ALA A 1 321 ? 6.587 5.432 13.743 1.00 95.56 321 ALA A O 1
ATOM 2497 N N . TRP A 1 322 ? 7.727 4.031 15.081 1.00 95.94 322 TRP A N 1
ATOM 2498 C CA . TRP A 1 322 ? 6.539 3.284 15.507 1.00 95.94 322 TRP A CA 1
ATOM 2499 C C . TRP A 1 322 ? 5.622 4.099 16.409 1.00 95.94 322 TRP A C 1
ATOM 2501 O O . TRP A 1 322 ? 4.411 4.069 16.208 1.00 95.94 322 TRP A O 1
ATOM 2511 N N . ALA A 1 323 ? 6.174 4.860 17.355 1.00 96.25 323 ALA A N 1
ATOM 2512 C CA . ALA A 1 323 ? 5.384 5.746 18.202 1.00 96.25 323 ALA A CA 1
ATOM 2513 C C . ALA A 1 323 ? 4.626 6.783 17.358 1.00 96.25 323 ALA A C 1
ATOM 2515 O O . ALA A 1 323 ? 3.422 6.950 17.536 1.00 96.25 323 ALA A O 1
ATOM 2516 N N . TRP A 1 324 ? 5.295 7.414 16.387 1.00 97.62 324 TRP A N 1
ATOM 2517 C CA . TRP A 1 324 ? 4.689 8.385 15.476 1.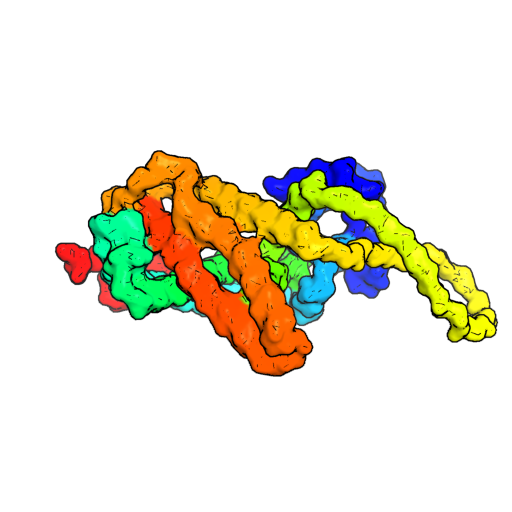00 97.62 324 TRP A CA 1
ATOM 2518 C C . TRP A 1 324 ? 3.606 7.759 14.594 1.00 97.62 324 TRP A C 1
ATOM 2520 O O . TRP A 1 324 ? 2.501 8.295 14.487 1.00 97.62 324 TRP A O 1
ATOM 2530 N N . LEU A 1 325 ? 3.897 6.608 13.975 1.00 96.38 325 LEU A N 1
ATOM 2531 C CA . LEU A 1 325 ? 2.932 5.903 13.131 1.00 96.38 325 LEU A CA 1
ATOM 2532 C C . LEU A 1 325 ? 1.697 5.495 13.928 1.00 96.38 325 LEU A C 1
ATOM 2534 O O . LEU A 1 325 ? 0.591 5.794 13.497 1.00 96.38 325 LEU A O 1
ATOM 2538 N N . LEU A 1 326 ? 1.858 4.867 15.092 1.00 95.50 326 LEU A N 1
ATOM 2539 C CA . LEU A 1 326 ? 0.727 4.436 15.917 1.00 95.50 326 LEU A CA 1
ATOM 2540 C C . LEU A 1 326 ? -0.058 5.628 16.473 1.00 95.50 326 LEU A C 1
ATOM 2542 O O . LEU A 1 326 ? -1.282 5.597 16.505 1.00 95.50 326 LEU A O 1
ATOM 2546 N N . TRP A 1 327 ? 0.619 6.710 16.852 1.00 96.12 327 TRP A N 1
ATOM 2547 C CA . TRP A 1 327 ? -0.048 7.919 17.328 1.00 96.12 327 TRP A CA 1
ATOM 2548 C C . TRP A 1 327 ? -0.909 8.576 16.240 1.00 96.12 327 TRP A C 1
ATOM 2550 O O . TRP A 1 327 ? -2.073 8.889 16.502 1.00 96.12 327 TRP A O 1
ATOM 2560 N N . THR A 1 328 ? -0.360 8.744 15.030 1.00 97.19 328 THR A N 1
ATOM 2561 C CA . THR A 1 328 ? -1.057 9.380 13.895 1.00 97.19 328 THR A CA 1
ATOM 2562 C C . THR A 1 328 ? -2.099 8.470 13.241 1.00 97.19 328 THR A C 1
ATOM 2564 O O . THR A 1 328 ? -3.116 8.963 12.757 1.00 97.19 328 THR A O 1
ATOM 2567 N N . SER A 1 329 ? -1.900 7.147 13.247 1.00 96.31 329 SER A N 1
ATOM 2568 C CA . SER A 1 329 ? -2.819 6.186 12.609 1.00 96.31 329 SER A CA 1
ATOM 2569 C C . SER A 1 329 ? -4.203 6.143 13.263 1.00 96.31 329 SER A C 1
ATOM 2571 O O . SER A 1 329 ? -5.151 5.702 12.623 1.00 96.31 329 SER A O 1
ATOM 2573 N N . ARG A 1 330 ? -4.357 6.669 14.485 1.00 95.00 330 ARG A N 1
ATOM 2574 C CA . ARG A 1 330 ? -5.671 6.877 15.119 1.00 95.00 330 ARG A CA 1
ATOM 2575 C C . ARG A 1 330 ? -6.581 7.777 14.287 1.00 95.00 330 ARG A C 1
ATOM 2577 O O . ARG A 1 330 ? -7.752 7.468 14.120 1.00 95.00 330 ARG A O 1
ATOM 2584 N N . TRP A 1 331 ? -6.034 8.834 13.685 1.00 95.56 331 TRP A N 1
ATOM 2585 C CA . TRP A 1 331 ? -6.808 9.708 12.802 1.00 95.56 331 TRP A CA 1
ATOM 2586 C C . TRP A 1 331 ? -7.243 8.974 11.531 1.00 95.56 331 TRP A C 1
ATOM 2588 O O . TRP A 1 331 ? -8.374 9.112 11.075 1.00 95.56 331 TRP A O 1
ATOM 2598 N N . TRP A 1 332 ? -6.370 8.137 10.972 1.00 95.50 332 TRP A N 1
ATOM 2599 C CA . TRP A 1 332 ? -6.753 7.293 9.843 1.00 95.50 332 TRP A CA 1
ATOM 2600 C C . TRP A 1 332 ? -7.865 6.305 10.227 1.00 95.50 332 TRP A C 1
ATOM 2602 O O . TRP A 1 332 ? -8.821 6.132 9.475 1.00 95.50 332 TRP A O 1
ATOM 2612 N N . ALA A 1 333 ? -7.786 5.734 11.427 1.00 93.88 333 ALA A N 1
ATOM 2613 C CA . ALA A 1 333 ? -8.803 4.850 11.977 1.00 93.88 333 ALA A CA 1
ATOM 2614 C C . ALA A 1 333 ? -10.164 5.546 12.156 1.00 93.88 333 ALA A C 1
ATOM 2616 O O . ALA A 1 333 ? -11.192 4.996 11.765 1.00 93.88 333 ALA A O 1
ATOM 2617 N N . ASP A 1 334 ? -10.175 6.784 12.656 1.00 93.69 334 ASP A N 1
ATOM 2618 C CA . ASP A 1 334 ? -11.402 7.579 12.790 1.00 93.69 334 ASP A CA 1
ATOM 2619 C C . ASP A 1 334 ? -12.086 7.810 11.429 1.00 93.69 334 ASP A C 1
ATOM 2621 O O . ASP A 1 334 ? -13.311 7.722 11.325 1.00 93.69 334 ASP A O 1
ATOM 2625 N N . ALA A 1 335 ? -11.309 8.052 10.364 1.00 93.94 335 ALA A N 1
ATOM 2626 C CA . ALA A 1 335 ? -11.855 8.201 9.013 1.00 93.94 335 ALA A CA 1
ATOM 2627 C C . ALA A 1 335 ? -12.532 6.910 8.520 1.00 93.94 335 ALA A C 1
ATOM 2629 O O . ALA A 1 335 ? -13.574 6.961 7.871 1.00 93.94 335 ALA A O 1
ATOM 2630 N N . TRP A 1 336 ? -11.975 5.744 8.853 1.00 93.50 336 TRP A N 1
ATOM 2631 C CA . TRP A 1 336 ? -12.557 4.443 8.505 1.00 93.50 336 TRP A CA 1
ATOM 2632 C C . TRP A 1 336 ? -13.863 4.188 9.239 1.00 93.50 336 TRP A C 1
ATOM 2634 O O . TRP A 1 336 ? -14.855 3.779 8.633 1.00 93.50 336 TRP A O 1
ATOM 2644 N N . MET A 1 337 ? -13.873 4.488 10.534 1.00 91.50 337 MET A N 1
ATOM 2645 C CA . MET A 1 337 ? -15.055 4.372 11.374 1.00 91.50 337 MET A CA 1
ATOM 2646 C C . MET A 1 337 ? -16.221 5.210 10.854 1.00 91.50 337 MET A C 1
ATOM 2648 O O . MET A 1 337 ? -17.312 4.678 10.668 1.00 91.50 337 MET A O 1
ATOM 2652 N N . ARG A 1 338 ? -15.995 6.487 10.520 1.00 91.62 338 ARG A N 1
ATOM 2653 C CA . ARG A 1 338 ? -17.047 7.358 9.959 1.00 91.62 338 ARG A CA 1
ATOM 2654 C C . ARG A 1 338 ? -17.613 6.856 8.631 1.00 91.62 338 ARG A C 1
ATOM 2656 O O . ARG A 1 338 ? -18.749 7.168 8.280 1.00 91.62 338 ARG A O 1
ATOM 2663 N N . LYS A 1 339 ? -16.850 6.049 7.892 1.00 92.56 339 LYS A N 1
ATOM 2664 C CA . LYS A 1 339 ? -17.299 5.378 6.662 1.00 92.56 339 LYS A CA 1
ATOM 2665 C C . LYS A 1 339 ? -17.934 4.007 6.896 1.00 92.56 339 LYS A C 1
ATOM 2667 O O . LYS A 1 339 ? -18.260 3.325 5.933 1.00 92.56 339 LYS A O 1
ATOM 2672 N N . GLY A 1 340 ? -18.109 3.596 8.152 1.00 91.00 340 GLY A N 1
ATOM 2673 C CA . GLY A 1 340 ? -18.686 2.299 8.507 1.00 91.00 340 GLY A CA 1
ATOM 2674 C C . GLY A 1 340 ? -17.774 1.121 8.191 1.00 91.00 340 GLY A C 1
ATOM 2675 O O . GLY A 1 340 ? -18.196 -0.021 8.304 1.00 91.00 340 GLY A O 1
ATOM 2676 N N . LEU A 1 341 ? -16.506 1.369 7.845 1.00 91.88 341 LEU A N 1
ATOM 2677 C CA . LEU A 1 341 ? -15.535 0.311 7.543 1.00 91.88 341 LEU A CA 1
ATOM 2678 C C . LEU A 1 341 ? -15.122 -0.487 8.788 1.00 91.88 341 LEU A C 1
ATOM 2680 O O . LEU A 1 341 ? -14.434 -1.495 8.691 1.00 91.88 341 LEU A O 1
ATOM 2684 N N . TRP A 1 342 ? -15.547 -0.027 9.964 1.00 89.94 342 TRP A N 1
ATOM 2685 C CA . TRP A 1 342 ? -15.365 -0.706 11.244 1.00 89.94 342 TRP A CA 1
ATOM 2686 C C . TRP A 1 342 ? -16.644 -1.388 11.742 1.00 89.94 342 TRP A C 1
ATOM 2688 O O . TRP A 1 342 ? -16.653 -1.981 12.818 1.00 89.94 342 TRP A O 1
ATOM 2698 N N . ASP A 1 343 ? -17.753 -1.293 11.009 1.00 87.56 343 ASP A N 1
ATOM 2699 C CA . ASP A 1 343 ? -18.996 -1.902 11.461 1.00 87.56 343 ASP A CA 1
ATOM 2700 C C . ASP A 1 343 ? -18.933 -3.429 11.362 1.00 87.56 343 ASP A C 1
ATOM 2702 O O . ASP A 1 343 ? -18.361 -3.995 10.430 1.00 87.56 343 ASP A O 1
ATOM 2706 N N . LEU A 1 344 ? -19.566 -4.117 12.318 1.00 84.19 344 LEU A N 1
ATOM 2707 C CA . LEU A 1 344 ? -19.671 -5.584 12.311 1.00 84.19 344 LEU A CA 1
ATOM 2708 C C . LEU A 1 344 ? -20.334 -6.112 11.030 1.00 84.19 344 LEU A C 1
ATOM 2710 O O . LEU A 1 344 ? -19.980 -7.191 10.565 1.00 84.19 344 LEU A O 1
ATOM 2714 N N . GLY A 1 345 ? -21.258 -5.333 10.459 1.00 84.00 345 GLY A N 1
ATOM 2715 C CA . GLY A 1 345 ? -21.925 -5.641 9.193 1.00 84.00 345 GLY A CA 1
ATOM 2716 C C . GLY A 1 345 ? -21.133 -5.254 7.941 1.00 84.00 345 GLY A C 1
ATOM 2717 O O . GLY A 1 345 ? -21.616 -5.485 6.834 1.00 84.00 345 GLY A O 1
ATOM 2718 N N . GLU A 1 346 ? -19.949 -4.647 8.076 1.00 87.25 346 GLU A N 1
ATOM 2719 C CA . GLU A 1 346 ? -19.076 -4.421 6.928 1.00 87.25 346 GLU A CA 1
ATOM 2720 C C . GLU A 1 346 ? -18.440 -5.741 6.483 1.00 87.25 346 GLU A C 1
ATOM 2722 O O . GLU A 1 346 ? -18.037 -6.571 7.311 1.00 87.25 346 GLU A O 1
ATOM 2727 N N . LYS A 1 347 ? -18.373 -5.916 5.159 1.00 85.19 347 LYS A N 1
ATOM 2728 C CA . LYS A 1 347 ? -18.012 -7.163 4.478 1.00 85.19 347 LYS A CA 1
ATOM 2729 C C . LYS A 1 347 ? -16.720 -6.980 3.683 1.00 85.19 347 LYS A C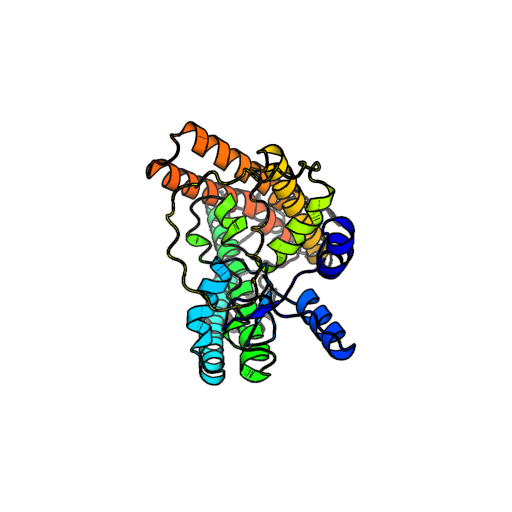 1
ATOM 2731 O O . LYS A 1 347 ? -16.768 -6.885 2.454 1.00 85.19 347 LYS A O 1
ATOM 2736 N N . PRO A 1 348 ? -15.561 -6.975 4.354 1.00 83.19 348 PRO A N 1
ATOM 2737 C CA . PRO A 1 348 ? -14.288 -6.876 3.660 1.00 83.19 348 PRO A CA 1
ATOM 2738 C C . PRO A 1 348 ? -13.930 -8.222 3.021 1.00 83.19 348 PRO A C 1
ATOM 2740 O O . PRO A 1 348 ? -13.126 -8.295 2.096 1.00 83.19 348 PRO A O 1
ATOM 2743 N N . LEU A 1 349 ? -14.547 -9.300 3.513 1.00 88.38 349 LEU A N 1
ATOM 2744 C CA . LEU A 1 349 ? -14.408 -10.660 3.034 1.00 88.38 349 LEU A CA 1
ATOM 2745 C C . LEU A 1 349 ? -15.754 -11.161 2.528 1.00 88.38 349 LEU A C 1
ATOM 2747 O O . LEU A 1 349 ? -16.799 -10.868 3.105 1.00 88.38 349 LEU A O 1
ATOM 2751 N N . VAL A 1 350 ? -15.706 -11.959 1.461 1.00 88.81 350 VAL A N 1
ATOM 2752 C CA . VAL A 1 350 ? -16.898 -12.631 0.932 1.00 88.81 350 VAL A CA 1
ATOM 2753 C C . VAL A 1 350 ? -17.458 -13.600 1.972 1.00 88.81 350 VAL A C 1
ATOM 2755 O O . VAL A 1 350 ? -18.660 -13.569 2.210 1.00 88.81 350 VAL A O 1
ATOM 2758 N N . TRP A 1 351 ? -16.599 -14.414 2.605 1.00 92.88 351 TRP A N 1
ATOM 2759 C CA . TRP A 1 351 ? -16.958 -15.369 3.655 1.00 92.88 351 TRP A CA 1
ATOM 2760 C C . TRP A 1 351 ? -16.051 -15.217 4.880 1.00 92.88 351 TRP A C 1
ATOM 2762 O O . TRP A 1 351 ? -14.862 -14.933 4.756 1.00 92.88 351 TRP A O 1
ATOM 2772 N N . SER A 1 352 ? -16.601 -15.477 6.062 1.00 94.69 352 SER A N 1
ATOM 2773 C CA . SER A 1 352 ? -15.877 -15.450 7.331 1.00 94.69 352 SER A CA 1
ATOM 2774 C C . SER A 1 352 ? -16.027 -16.788 8.057 1.00 94.69 352 SER A C 1
ATOM 2776 O O . SER A 1 352 ? -17.033 -17.018 8.735 1.00 94.69 352 SER A O 1
ATOM 2778 N N . PRO A 1 353 ? -15.057 -17.710 7.920 1.00 95.00 353 PRO A N 1
ATOM 2779 C CA . PRO A 1 353 ? -15.060 -18.951 8.682 1.00 95.00 353 PRO A CA 1
ATOM 2780 C C . PRO A 1 353 ? -15.108 -18.720 10.195 1.00 95.00 353 PRO A C 1
ATOM 2782 O O . PRO A 1 353 ? -15.839 -19.425 10.889 1.00 95.00 353 PRO A O 1
ATOM 2785 N N . LEU A 1 354 ? -14.381 -17.723 10.715 1.00 94.00 354 LEU A N 1
ATOM 2786 C CA . LEU A 1 354 ? -14.357 -17.446 12.147 1.00 94.00 354 LEU A CA 1
ATOM 2787 C C . LEU A 1 354 ? -15.720 -16.960 12.655 1.00 94.00 354 LEU A C 1
ATOM 2789 O O . LEU A 1 354 ? -16.203 -17.477 13.661 1.00 94.00 354 LEU A O 1
ATOM 2793 N N . ARG A 1 355 ? -16.381 -16.024 11.961 1.00 91.38 355 ARG A N 1
ATOM 2794 C CA . ARG A 1 355 ? -17.740 -15.583 12.335 1.00 91.38 355 ARG A CA 1
ATOM 2795 C C . ARG A 1 355 ? -18.779 -16.670 12.110 1.00 91.38 355 ARG A C 1
ATOM 2797 O O . ARG A 1 355 ? -19.698 -16.806 12.913 1.00 91.38 355 ARG A O 1
ATOM 2804 N N . GLY A 1 356 ? -18.600 -17.494 11.081 1.00 92.94 356 GLY A N 1
ATOM 2805 C CA . GLY A 1 356 ? -19.387 -18.702 10.858 1.00 92.94 356 GLY A CA 1
ATOM 2806 C C . GLY A 1 356 ? -19.331 -19.652 12.053 1.00 92.94 356 GLY A C 1
ATOM 2807 O O . GLY A 1 356 ? -20.367 -20.108 12.531 1.00 92.94 356 GLY A O 1
ATOM 2808 N N . MET A 1 357 ? -18.135 -19.890 12.593 1.00 94.12 357 MET A N 1
ATOM 2809 C CA . MET A 1 357 ? -17.931 -20.741 13.767 1.00 94.12 357 MET A CA 1
ATOM 2810 C C . MET A 1 357 ? -18.422 -20.105 15.074 1.00 94.12 357 MET A C 1
ATOM 2812 O O . MET A 1 357 ? -19.015 -20.801 15.894 1.00 94.12 357 MET A O 1
ATOM 2816 N N . LEU A 1 358 ? -18.165 -18.810 15.291 1.00 90.88 358 LEU A N 1
ATOM 2817 C CA . LEU A 1 358 ? -18.503 -18.128 16.546 1.00 90.88 358 LEU A CA 1
ATOM 2818 C C . LEU A 1 358 ? -19.981 -17.726 16.633 1.00 90.88 358 LEU A C 1
ATOM 2820 O O . LEU A 1 358 ? -20.567 -17.782 17.712 1.00 90.88 358 LEU A O 1
ATOM 2824 N N . TRP A 1 359 ? -20.573 -17.297 15.517 1.00 88.88 359 TRP A N 1
ATOM 2825 C CA . TRP A 1 359 ? -21.885 -16.635 15.475 1.00 88.88 359 TRP A CA 1
ATOM 2826 C C . TRP A 1 359 ? -22.863 -17.262 14.473 1.00 88.88 359 TRP A C 1
ATOM 2828 O O . TRP A 1 359 ? -23.999 -16.803 14.363 1.00 88.88 359 TRP A O 1
ATOM 2838 N N . GLY A 1 360 ? -22.453 -18.295 13.731 1.00 91.19 360 GLY A N 1
ATOM 2839 C CA . GLY A 1 360 ? -23.269 -18.874 12.661 1.00 91.19 360 GLY A CA 1
ATOM 2840 C C . GLY A 1 360 ? -23.395 -17.972 11.427 1.00 91.19 360 GLY A C 1
ATOM 2841 O O . GLY A 1 360 ? -24.264 -18.216 10.590 1.00 91.19 360 GLY A O 1
ATOM 2842 N N . ASP A 1 361 ? -22.559 -16.936 11.313 1.00 88.75 361 ASP A N 1
ATOM 2843 C CA . ASP A 1 361 ? -22.607 -15.947 10.234 1.00 88.75 361 ASP A CA 1
ATOM 2844 C C . ASP A 1 361 ? -21.432 -16.106 9.261 1.00 88.75 361 ASP A C 1
ATOM 2846 O O . ASP A 1 361 ? -20.393 -15.459 9.374 1.00 88.75 361 ASP A O 1
ATOM 2850 N N . TRP A 1 362 ? -21.598 -17.011 8.299 1.00 91.94 362 TRP A N 1
ATOM 2851 C CA . TRP A 1 362 ? -20.568 -17.349 7.313 1.00 91.94 362 TRP A CA 1
ATOM 2852 C C . TRP A 1 362 ? -20.352 -16.268 6.256 1.00 91.94 362 TRP A C 1
ATOM 2854 O O . TRP A 1 362 ? -19.299 -16.243 5.625 1.00 91.94 362 TRP A O 1
ATOM 2864 N N . THR A 1 363 ? -21.337 -15.400 6.039 1.00 89.12 363 THR A N 1
ATOM 2865 C CA . THR A 1 363 ? -21.345 -14.374 4.985 1.00 89.12 363 THR A CA 1
ATOM 2866 C C . THR A 1 363 ? -21.184 -12.958 5.535 1.00 89.12 363 THR A C 1
ATOM 2868 O O . THR A 1 363 ? -21.209 -12.005 4.758 1.00 89.12 363 THR A O 1
ATOM 2871 N N . ALA A 1 364 ? -20.990 -12.814 6.854 1.00 80.69 364 ALA A N 1
ATOM 2872 C CA . ALA A 1 364 ? -20.948 -11.520 7.536 1.00 80.69 364 ALA A CA 1
ATOM 2873 C C . ALA A 1 364 ? -22.222 -10.679 7.278 1.00 80.69 364 ALA A C 1
ATOM 2875 O O . ALA A 1 364 ? -22.160 -9.456 7.146 1.00 80.69 364 ALA A O 1
ATOM 2876 N N . ASP A 1 365 ? -23.380 -11.335 7.139 1.00 78.50 365 ASP A N 1
ATOM 2877 C CA . ASP A 1 365 ? -24.666 -10.685 6.864 1.00 78.50 365 ASP A CA 1
ATOM 2878 C C . ASP A 1 365 ? -25.393 -10.251 8.141 1.00 78.50 365 ASP A C 1
ATOM 2880 O O . ASP A 1 365 ? -26.294 -9.410 8.084 1.00 78.50 365 ASP A O 1
ATOM 2884 N N . ARG A 1 366 ? -25.055 -10.843 9.289 1.00 70.62 366 ARG A N 1
ATOM 2885 C CA . ARG A 1 366 ? -25.805 -10.685 10.534 1.00 70.62 366 ARG A CA 1
ATOM 2886 C C . ARG A 1 366 ? -24.977 -9.912 11.547 1.00 70.62 366 ARG A C 1
ATOM 2888 O O . ARG A 1 366 ? -23.871 -10.295 11.906 1.00 70.62 366 ARG A O 1
ATOM 2895 N N . VAL A 1 367 ? -25.564 -8.856 12.101 1.00 66.94 367 VAL A N 1
ATOM 2896 C CA . VAL A 1 367 ? -25.043 -8.275 13.341 1.00 66.94 367 VAL A CA 1
ATOM 2897 C C . VAL A 1 367 ? -25.353 -9.272 14.468 1.00 66.94 367 VAL A C 1
ATOM 2899 O O . VAL A 1 367 ? -26.526 -9.623 14.634 1.00 66.94 367 VAL A O 1
ATOM 2902 N N . PRO A 1 368 ? -24.355 -9.781 15.217 1.00 63.91 368 PRO A N 1
ATOM 2903 C CA . PRO A 1 368 ? -24.611 -10.748 16.276 1.00 63.91 368 PRO A CA 1
ATOM 2904 C C . PRO A 1 368 ? -25.548 -10.155 17.343 1.00 63.91 368 PRO A C 1
ATOM 2906 O O . PRO A 1 368 ? -25.339 -9.013 17.757 1.00 63.91 368 PRO A O 1
ATOM 2909 N N . PRO A 1 369 ? -26.528 -10.923 17.854 1.00 58.34 369 PRO A N 1
ATOM 2910 C CA . PRO A 1 369 ? -27.502 -10.429 18.833 1.00 58.34 369 PRO A CA 1
ATOM 2911 C C . PRO A 1 369 ? -26.893 -10.060 20.195 1.00 58.34 369 PRO A C 1
ATOM 2913 O O . PRO A 1 369 ? -27.549 -9.423 21.003 1.00 58.34 369 PRO A O 1
ATOM 2916 N N . LEU A 1 370 ? -25.634 -10.426 20.467 1.00 56.19 370 LEU A N 1
ATOM 2917 C CA . LEU A 1 370 ? -24.933 -10.062 21.708 1.00 56.19 370 LEU A CA 1
ATOM 2918 C C . LEU A 1 370 ? -24.527 -8.578 21.786 1.00 56.19 370 LEU A C 1
ATOM 2920 O O . LEU A 1 370 ? -24.028 -8.148 22.823 1.00 56.19 370 LEU A O 1
ATOM 2924 N N . PHE A 1 371 ? -24.707 -7.815 20.705 1.00 53.75 371 PHE A N 1
ATOM 2925 C CA . PHE A 1 371 ? -24.334 -6.398 20.617 1.00 53.75 371 PHE A CA 1
ATOM 2926 C C . PHE A 1 371 ? -25.520 -5.464 20.314 1.00 53.75 371 PHE A C 1
ATOM 2928 O O . PHE A 1 371 ? -25.301 -4.279 20.057 1.00 53.75 371 PHE A O 1
ATOM 2935 N N . SER A 1 372 ? -26.750 -5.990 20.319 1.00 47.59 372 SER A N 1
ATOM 2936 C CA . SER A 1 372 ? -27.999 -5.211 20.362 1.00 47.59 372 SER A CA 1
ATOM 2937 C C . SER A 1 372 ? -28.471 -5.072 21.798 1.00 47.59 372 SER A C 1
ATOM 2939 O O . SER A 1 372 ? -28.883 -3.955 22.171 1.00 47.59 372 SER A O 1
#

pLDDT: mean 85.74, std 16.21, range [32.78, 98.19]

Secondary structure (DSSP, 8-state):
-HHIIIIIIHHHH-SS---EEETTT-PBPPPP-SHHHHHHHHHHHHH-STTB-SSTTEEETT--HHHHHHHHHHTT--HHHHHHHHHHHHHHHHHHHHHHHHHHHTS---TT-TTHHHHHS-HHHHHHHHHHHHHHHHHHHHHHHHHHHIIIIIIS--S-GGGS--S-S-GGG-SSHHHIIIIIS-TTTHHHHHHHTGGGS---PPP----------------------------------HHHHHHHHHHHHHHHHHHHHHHHTTSPPPTTS--TT-SS--HHHHHHHHHHHHHHHHHHHHHHHS-TT-HHHHHHHHHHHHHHHHHHHHHHHHHHHHTTTTSTT--SSS--HHHHHHHS-TTS-S--GGG-

Radius of gyration: 24.26 Å; chains: 1; bounding box: 77×48×62 Å

Sequence (372 aa):
MRTIDASFVTLVAEDVPPRYVSLATNEVLPMPTTVSARVAYSLDLLTTMRGISWYSDRRWDFTPSSVIALQAPLRKMSRAQFARSMAGWWITWYLIVDVVDTLVKAIPVDPLSQYGISQGLSPSLQLVATVCLCIWTQMALICEFILMAFIFVGVLGVCAPHSWVPMFNAPLASASLAEFWGKRWHHIFRRCFDRMMLPFIPFSPPSKPTASANGNGKSHANGNGSSESTPLRPLPTSTSSTTSALIRATGAFALSTLLHLIIMNRIPPSPKYPDPYQGFWDISILAFFLAQPVGILLDSLFTSTLSPKSQSSIGFSRIWAWAWLLWTSRWWADAWMRKGLWDLGEKPLVWSPLRGMLWGDWTADRVPPLFS